Protein AF-0000000072574739 (afdb_homodimer)

Foldseek 3Di:
DDKDKDWDWLDLVCLQVQLVVQLVVCVVLAFDPVLSVVSSLLSSLLSPLQSLLCVVVVNGGTWMWMWDRDFQKTKIKTWHFHADPDPPPPDPDDPVVVVSVVSNVVSVVSNVVSAVDWDWDHHRRTIMIMGMGTGDGPPPPDD/DDKDKDWDWLDLVCLQVQLVVQLVVCVVLAFDPVLSVVSSLLSSLLSPLQSLLCVVVVNGGTWMWMWDRDFQKIKIKTWHFHADPDPPPPDPDDPVVVVSVVSNVVSVVSNVVSAVDWDWDHHRRTIMIMGMGTGDGPPPPDD

pLDDT: mean 87.12, std 17.46, range [36.12, 98.75]

Sequence (286 aa):
MATVELRFSALPEHVRTARLVAAAVARRAGVDEAVLDEVRLAVGEACTRAVGLHQHVGITAPVKVSLIEEEKQFSIEVGDEAPHAVPGVKTSGDAVDELEAEEDEMGLAVISGLVDDVEVSAGEDGGLIRMTWPTASAVLPPIMATVELRFSALPEHVRTARLVAAAVARRAGVDEAVLDEVRLAVGEACTRAVGLHQHVGITAPVKVSLIEEEKQFSIEVGDEAPHAVPGVKTSGDAVDELEAEEDEMGLAVISGLVDDVEVSAGEDGGLIRMTWPTASAVLPPI

InterPro domains:
  IPR003594 Histidine kinase/HSP90-like ATPase domain [PF13581] (8-133)
  IPR036890 Histidine kinase/HSP90-like ATPase superfamily [G3DSA:3.30.565.10] (1-139)
  IPR050267 Bacterial Anti-sigma-factor Serine-Protein Kinases [PTHR35526] (3-137)

Secondary structure (DSSP, 8-state):
-EEEEEEE-S-THHHHHHHHHHHHHHHHTT--GGGHHHHHHHHHHHHHHHHHHHHHHT--SPEEEEEEEETTEEEEEEEE------TT------HHHHHHHHHHHHHHHHHHHH-SEEEEEEETTEEEEEEEEE---------/-EEEEEEE-S-THHHHHHHHHHHHHHHHTT--GGGHHHHHHHHHHHHHHHHHHHHHHT--SPEEEEEEEETTEEEEEEEE------TT------HHHHHHHHHHHHHHHHHHHH-SEEEEEEETTEEEEEEEEE---------

Structure (mmCIF, N/CA/C/O backbone):
data_AF-0000000072574739-model_v1
#
loop_
_entity.id
_entity.type
_entity.pdbx_description
1 polymer 'Anti-sigma factor'
#
loop_
_atom_site.group_PDB
_atom_site.id
_atom_site.type_symbol
_atom_site.label_atom_id
_atom_site.label_alt_id
_atom_site.label_comp_id
_atom_site.label_asym_id
_atom_site.label_entity_id
_atom_site.label_seq_id
_atom_site.pdbx_PDB_ins_code
_atom_site.Cartn_x
_atom_site.Cartn_y
_atom_site.Cartn_z
_atom_site.occupancy
_atom_site.B_iso_or_equiv
_atom_site.auth_seq_id
_atom_site.auth_comp_id
_atom_site.auth_asym_id
_atom_site.auth_atom_id
_atom_site.pdbx_PDB_model_num
ATOM 1 N N . MET A 1 1 ? -17 -3.779 3.557 1 81.69 1 MET A N 1
ATOM 2 C CA . MET A 1 1 ? -16.141 -2.613 3.346 1 81.69 1 MET A CA 1
ATOM 3 C C . MET A 1 1 ? -14.781 -3.027 2.803 1 81.69 1 MET A C 1
ATOM 5 O O . MET A 1 1 ? -14.094 -3.855 3.404 1 81.69 1 MET A O 1
ATOM 9 N N . ALA A 1 2 ? -14.484 -2.422 1.639 1 87.62 2 ALA A N 1
ATOM 10 C CA . ALA A 1 2 ? -13.18 -2.736 1.068 1 87.62 2 ALA A CA 1
ATOM 11 C C . ALA A 1 2 ? -12.109 -1.789 1.598 1 87.62 2 ALA A C 1
ATOM 13 O O . ALA A 1 2 ? -12.352 -0.593 1.765 1 87.62 2 ALA A O 1
ATOM 14 N N . THR A 1 3 ? -10.93 -2.422 1.962 1 93.12 3 THR A N 1
ATOM 15 C CA . THR A 1 3 ? -9.859 -1.589 2.5 1 93.12 3 THR A CA 1
ATOM 16 C C . THR A 1 3 ? -8.539 -1.88 1.793 1 93.12 3 THR A C 1
ATOM 18 O O . THR A 1 3 ? -8.266 -3.023 1.427 1 93.12 3 THR A O 1
ATOM 21 N N . VAL A 1 4 ? -7.832 -0.851 1.489 1 97.69 4 VAL A N 1
ATOM 22 C CA . VAL A 1 4 ? -6.43 -0.878 1.083 1 97.69 4 VAL A CA 1
ATOM 23 C C . VAL A 1 4 ? -5.578 -0.127 2.105 1 97.69 4 VAL A C 1
ATOM 25 O O . VAL A 1 4 ? -5.895 1.009 2.469 1 97.69 4 VAL A O 1
ATOM 28 N N . GLU A 1 5 ? -4.637 -0.769 2.621 1 98.31 5 GLU A N 1
ATOM 29 C CA . GLU A 1 5 ? -3.736 -0.132 3.578 1 98.31 5 GLU A CA 1
ATOM 30 C C . GLU A 1 5 ? -2.305 -0.103 3.055 1 98.31 5 GLU A C 1
ATOM 32 O O . GLU A 1 5 ? -1.784 -1.123 2.596 1 98.31 5 GLU A O 1
ATOM 37 N N . LEU A 1 6 ? -1.744 1.003 3.113 1 98.5 6 LEU A N 1
ATOM 38 C CA . LEU A 1 6 ? -0.334 1.201 2.795 1 98.5 6 LEU A CA 1
ATOM 39 C C . LEU A 1 6 ? 0.468 1.52 4.051 1 98.5 6 LEU A C 1
ATOM 41 O O . LEU A 1 6 ? 0.082 2.389 4.836 1 98.5 6 LEU A O 1
ATOM 45 N N . ARG A 1 7 ? 1.534 0.81 4.312 1 98.19 7 ARG A N 1
ATOM 46 C CA . ARG A 1 7 ? 2.502 1.099 5.367 1 98.19 7 ARG A CA 1
ATOM 47 C C . ARG A 1 7 ? 3.893 1.325 4.785 1 98.19 7 ARG A C 1
ATOM 49 O O . ARG A 1 7 ? 4.328 0.587 3.9 1 98.19 7 ARG A O 1
ATOM 56 N N . PHE A 1 8 ? 4.57 2.363 5.289 1 98.12 8 PHE A N 1
ATOM 57 C CA . PHE A 1 8 ? 5.891 2.604 4.723 1 98.12 8 PHE A CA 1
ATOM 58 C C . PHE A 1 8 ? 6.809 3.254 5.75 1 98.12 8 PHE A C 1
ATOM 60 O O . PHE A 1 8 ? 6.344 3.924 6.672 1 98.12 8 PHE A O 1
ATOM 67 N N . SER A 1 9 ? 8.094 2.998 5.602 1 96.88 9 SER A N 1
ATOM 68 C CA . SER A 1 9 ? 9.094 3.672 6.426 1 96.88 9 SER A CA 1
ATOM 69 C C . SER A 1 9 ? 8.969 5.188 6.312 1 96.88 9 SER A C 1
ATOM 71 O O . SER A 1 9 ? 8.641 5.711 5.246 1 96.88 9 SER A O 1
ATOM 73 N N . ALA A 1 10 ? 9.289 5.863 7.375 1 96.62 10 ALA A N 1
ATOM 74 C CA . ALA A 1 10 ? 9.148 7.316 7.418 1 96.62 10 ALA A CA 1
ATOM 75 C C . ALA A 1 10 ? 10.258 8 6.621 1 96.62 10 ALA A C 1
ATOM 77 O O . ALA A 1 10 ? 11.094 8.703 7.191 1 96.62 10 ALA A O 1
ATOM 78 N N . LEU A 1 11 ? 10.258 7.883 5.363 1 95.06 11 LEU A N 1
ATOM 79 C CA . LEU A 1 11 ? 11.164 8.516 4.418 1 95.06 11 LEU A CA 1
ATOM 80 C C . LEU A 1 11 ? 10.398 9.375 3.414 1 95.06 11 LEU A C 1
ATOM 82 O O . LEU A 1 11 ? 9.336 8.977 2.936 1 95.06 11 LEU A O 1
ATOM 86 N N . PRO A 1 12 ? 10.914 10.562 3.102 1 95.19 12 PRO A N 1
ATOM 87 C CA . PRO A 1 12 ? 10.203 11.492 2.215 1 95.19 12 PRO A CA 1
ATOM 88 C C . PRO A 1 12 ? 9.914 10.883 0.843 1 95.19 12 PRO A C 1
ATOM 90 O O . PRO A 1 12 ? 8.914 11.234 0.21 1 95.19 12 PRO A O 1
ATOM 93 N N . GLU A 1 13 ? 10.719 9.961 0.42 1 92.12 13 GLU A N 1
ATOM 94 C CA . GLU A 1 13 ? 10.578 9.398 -0.922 1 92.12 13 GLU A CA 1
ATOM 95 C C . GLU A 1 13 ? 9.297 8.57 -1.045 1 92.12 13 GLU A C 1
ATOM 97 O O . GLU A 1 13 ? 8.797 8.359 -2.148 1 92.12 13 GLU A O 1
ATOM 102 N N . HIS A 1 14 ? 8.812 8.156 0.049 1 95.62 14 HIS A N 1
ATOM 103 C CA . HIS A 1 14 ? 7.656 7.27 -0.005 1 95.62 14 HIS A CA 1
ATOM 104 C C . HIS A 1 14 ? 6.355 8.062 -0.071 1 95.62 14 HIS A C 1
ATOM 106 O O . HIS A 1 14 ? 5.301 7.504 -0.389 1 95.62 14 HIS A O 1
ATOM 112 N N . VAL A 1 15 ? 6.434 9.344 0.166 1 97.38 15 VAL A N 1
ATOM 113 C CA . VAL A 1 15 ? 5.25 10.195 0.093 1 97.38 15 VAL A CA 1
ATOM 114 C C . VAL A 1 15 ? 4.691 10.18 -1.328 1 97.38 15 VAL A C 1
ATOM 116 O O . VAL A 1 15 ? 3.475 10.188 -1.523 1 97.38 15 VAL A O 1
ATOM 119 N N . ARG A 1 16 ? 5.566 10.078 -2.307 1 95.5 16 ARG A N 1
ATOM 120 C CA . ARG A 1 16 ? 5.137 10.023 -3.699 1 95.5 16 ARG A CA 1
ATOM 121 C C . ARG A 1 16 ? 4.32 8.766 -3.971 1 95.5 16 ARG A C 1
ATOM 123 O O . ARG A 1 16 ? 3.305 8.82 -4.668 1 95.5 16 ARG A O 1
ATOM 130 N N . THR A 1 17 ? 4.742 7.715 -3.41 1 94.69 17 THR A N 1
ATOM 131 C CA . THR A 1 17 ? 4.039 6.445 -3.559 1 94.69 17 THR A CA 1
ATOM 132 C C . THR A 1 17 ? 2.648 6.523 -2.939 1 94.69 17 THR A C 1
ATOM 134 O O . THR A 1 17 ? 1.67 6.066 -3.537 1 94.69 17 THR A O 1
ATOM 137 N N . ALA A 1 18 ? 2.594 7.086 -1.778 1 97.88 18 ALA A N 1
ATOM 138 C CA . ALA A 1 18 ? 1.309 7.242 -1.104 1 97.88 18 ALA A CA 1
ATOM 139 C C . ALA A 1 18 ? 0.341 8.062 -1.948 1 97.88 18 ALA A C 1
ATOM 141 O O . ALA A 1 18 ? -0.836 7.719 -2.07 1 97.88 18 ALA A O 1
ATOM 142 N N . ARG A 1 19 ? 0.809 9.133 -2.506 1 97.94 19 ARG A N 1
ATOM 143 C CA . ARG A 1 19 ? -0.016 9.977 -3.365 1 97.94 19 ARG A CA 1
ATOM 144 C C . ARG A 1 19 ? -0.546 9.188 -4.559 1 97.94 19 ARG A C 1
ATOM 146 O O . ARG A 1 19 ? -1.732 9.266 -4.883 1 97.94 19 ARG A O 1
ATOM 153 N N . LEU A 1 20 ? 0.315 8.414 -5.16 1 96.56 20 LEU A N 1
ATOM 154 C CA . LEU A 1 20 ? -0.043 7.613 -6.328 1 96.56 20 LEU A CA 1
ATOM 155 C C . LEU A 1 20 ? -1.112 6.582 -5.977 1 96.56 20 LEU A C 1
ATOM 157 O O . LEU A 1 20 ? -2.113 6.457 -6.684 1 96.56 20 LEU A O 1
ATOM 161 N N . VAL A 1 21 ? -0.923 5.922 -4.902 1 96.56 21 VAL A N 1
ATOM 162 C CA . VAL A 1 21 ? -1.85 4.879 -4.477 1 96.56 21 VAL A CA 1
ATOM 163 C C . VAL A 1 21 ? -3.203 5.496 -4.129 1 96.56 21 VAL A C 1
ATOM 165 O O . VAL A 1 21 ? -4.246 4.992 -4.547 1 96.56 21 VAL A O 1
ATOM 168 N N . ALA A 1 22 ? -3.145 6.574 -3.42 1 98.19 22 ALA A N 1
ATOM 169 C CA . ALA A 1 22 ? -4.379 7.238 -3 1 98.19 22 ALA A CA 1
ATOM 170 C C . ALA A 1 22 ? -5.203 7.672 -4.207 1 98.19 22 ALA A C 1
ATOM 172 O O . ALA A 1 22 ? -6.414 7.441 -4.254 1 98.19 22 ALA A O 1
ATOM 173 N N . ALA A 1 23 ? -4.574 8.266 -5.156 1 97.38 23 ALA A N 1
ATOM 174 C CA . ALA A 1 23 ? -5.285 8.719 -6.348 1 97.38 23 ALA A CA 1
ATOM 175 C C . ALA A 1 23 ? -5.875 7.543 -7.113 1 97.38 23 ALA A C 1
ATOM 177 O O . ALA A 1 23 ? -7.016 7.605 -7.582 1 97.38 23 ALA A O 1
ATOM 178 N N . ALA A 1 24 ? -5.156 6.48 -7.281 1 95.56 24 ALA A N 1
ATOM 179 C CA . ALA A 1 24 ? -5.613 5.309 -8.023 1 95.56 24 ALA A CA 1
ATOM 180 C C . ALA A 1 24 ? -6.824 4.672 -7.352 1 95.56 24 ALA A C 1
ATOM 182 O O . ALA A 1 24 ? -7.801 4.32 -8.023 1 95.56 24 ALA A O 1
ATOM 183 N N . VAL A 1 25 ? -6.766 4.516 -6.055 1 96.62 25 VAL A N 1
ATOM 184 C CA . VAL A 1 25 ? -7.848 3.871 -5.32 1 96.62 25 VAL A CA 1
ATOM 185 C C . VAL A 1 25 ? -9.062 4.789 -5.281 1 96.62 25 VAL A C 1
ATOM 187 O O . VAL A 1 25 ? -10.203 4.328 -5.406 1 96.62 25 VAL A O 1
ATOM 190 N N . ALA A 1 26 ? -8.797 6.082 -5.117 1 97.5 26 ALA A N 1
ATOM 191 C CA . ALA A 1 26 ? -9.891 7.051 -5.129 1 97.5 26 ALA A CA 1
ATOM 192 C C . ALA A 1 26 ? -10.648 7.008 -6.453 1 97.5 26 ALA A C 1
ATOM 194 O O . ALA A 1 26 ? -11.875 7 -6.469 1 97.5 26 ALA A O 1
ATOM 195 N N . ARG A 1 27 ? -9.883 7.008 -7.566 1 96.12 27 ARG A N 1
ATOM 196 C CA . ARG A 1 27 ? -10.5 6.914 -8.883 1 96.12 27 ARG A CA 1
ATOM 197 C C . ARG A 1 27 ? -11.367 5.668 -9 1 96.12 27 ARG A C 1
ATOM 199 O O . ARG A 1 27 ? -12.508 5.738 -9.461 1 96.12 27 ARG A O 1
ATOM 206 N N . ARG A 1 28 ? -10.883 4.633 -8.594 1 93.56 28 ARG A N 1
ATOM 207 C CA . ARG A 1 28 ? -11.617 3.369 -8.664 1 93.56 28 ARG A CA 1
ATOM 208 C C . ARG A 1 28 ? -12.867 3.41 -7.801 1 93.56 28 ARG A C 1
ATOM 210 O O . ARG A 1 28 ? -13.898 2.828 -8.156 1 93.56 28 ARG A O 1
ATOM 217 N N . ALA A 1 29 ? -12.789 4.078 -6.684 1 94.5 29 ALA A N 1
ATOM 218 C CA . ALA A 1 29 ? -13.883 4.168 -5.719 1 94.5 29 ALA A CA 1
ATOM 219 C C . ALA A 1 29 ? -14.977 5.105 -6.223 1 94.5 29 ALA A C 1
ATOM 221 O O . ALA A 1 29 ? -16.031 5.227 -5.594 1 94.5 29 ALA A O 1
ATOM 222 N N . GLY A 1 30 ? -14.688 5.879 -7.316 1 95.88 30 GLY A N 1
ATOM 223 C CA . GLY A 1 30 ? -15.711 6.723 -7.906 1 95.88 30 GLY A CA 1
ATOM 224 C C . GLY A 1 30 ? -15.602 8.18 -7.484 1 95.88 30 GLY A C 1
ATOM 225 O O . GLY A 1 30 ? -16.562 8.945 -7.617 1 95.88 30 GLY A O 1
ATOM 226 N N . VAL A 1 31 ? -14.477 8.555 -6.906 1 97.06 31 VAL A N 1
ATOM 227 C CA . VAL A 1 31 ? -14.234 9.969 -6.625 1 97.06 31 VAL A CA 1
ATOM 228 C C . VAL A 1 31 ? -14.148 10.75 -7.934 1 97.06 31 VAL A C 1
ATOM 230 O O . VAL A 1 31 ? -13.523 10.289 -8.898 1 97.06 31 VAL A O 1
ATOM 233 N N . ASP A 1 32 ? -14.75 11.922 -7.918 1 96.94 32 ASP A N 1
ATOM 234 C CA . ASP A 1 32 ? -14.781 12.75 -9.117 1 96.94 32 ASP A CA 1
ATOM 235 C C . ASP A 1 32 ? -13.367 13.07 -9.602 1 96.94 32 ASP A C 1
ATOM 237 O O . ASP A 1 32 ? -12.523 13.5 -8.812 1 96.94 32 ASP A O 1
ATOM 241 N N . GLU A 1 33 ? -13.156 12.945 -10.883 1 96.81 33 GLU A N 1
ATOM 242 C CA . GLU A 1 33 ? -11.867 13.227 -11.508 1 96.81 33 GLU A CA 1
ATOM 243 C C . GLU A 1 33 ? -11.414 14.656 -11.211 1 96.81 33 GLU A C 1
ATOM 245 O O . GLU A 1 33 ? -10.219 14.922 -11.094 1 96.81 33 GLU A O 1
ATOM 250 N N . ALA A 1 34 ? -12.32 15.5 -11 1 96.81 34 ALA A N 1
ATOM 251 C CA . ALA A 1 34 ? -12.031 16.922 -10.852 1 96.81 34 ALA A CA 1
ATOM 252 C C . ALA A 1 34 ? -11.336 17.203 -9.523 1 96.81 34 ALA A C 1
ATOM 254 O O . ALA A 1 34 ? -10.688 18.234 -9.359 1 96.81 34 ALA A O 1
ATOM 255 N N . VAL A 1 35 ? -11.5 16.25 -8.578 1 96.75 35 VAL A N 1
ATOM 256 C CA . VAL A 1 35 ? -10.93 16.578 -7.273 1 96.75 35 VAL A CA 1
ATOM 257 C C . VAL A 1 35 ? -9.781 15.625 -6.961 1 96.75 35 VAL A C 1
ATOM 259 O O . VAL A 1 35 ? -9.266 15.609 -5.84 1 96.75 35 VAL A O 1
ATOM 262 N N . LEU A 1 36 ? -9.359 14.883 -7.918 1 97.69 36 LEU A N 1
ATOM 263 C CA . LEU A 1 36 ? -8.297 13.914 -7.684 1 97.69 36 LEU A CA 1
ATOM 264 C C . LEU A 1 36 ? -6.977 14.617 -7.375 1 97.69 36 LEU A C 1
ATOM 266 O O . LEU A 1 36 ? -6.168 14.117 -6.59 1 97.69 36 LEU A O 1
ATOM 270 N N . ASP A 1 37 ? -6.766 15.773 -7.973 1 97.31 37 ASP A N 1
ATOM 271 C CA . ASP A 1 37 ? -5.566 16.531 -7.637 1 97.31 37 ASP A CA 1
ATOM 272 C C . ASP A 1 37 ? -5.598 16.984 -6.18 1 97.31 37 ASP A C 1
ATOM 274 O O . ASP A 1 37 ? -4.559 17.031 -5.516 1 97.31 37 ASP A O 1
ATOM 278 N N . GLU A 1 38 ? -6.73 17.297 -5.758 1 96.75 38 GLU A N 1
ATOM 279 C CA . GLU A 1 38 ? -6.918 17.672 -4.355 1 96.75 38 GLU A CA 1
ATOM 280 C C . GLU A 1 38 ? -6.637 16.484 -3.436 1 96.75 38 GLU A C 1
ATOM 282 O O . GLU A 1 38 ? -6.039 16.641 -2.371 1 96.75 38 GLU A O 1
ATOM 287 N N . VAL A 1 39 ? -7.039 15.32 -3.842 1 98 39 VAL A N 1
ATOM 288 C CA . VAL A 1 39 ? -6.758 14.102 -3.09 1 98 39 VAL A CA 1
ATOM 289 C C . VAL A 1 39 ? -5.246 13.898 -2.977 1 98 39 VAL A C 1
ATOM 291 O O . VAL A 1 39 ? -4.727 13.672 -1.884 1 98 39 VAL A O 1
ATOM 294 N N . ARG A 1 40 ? -4.609 14.055 -4.043 1 98.31 40 ARG A N 1
ATOM 295 C CA . ARG A 1 40 ? -3.162 13.891 -4.062 1 98.31 40 ARG A CA 1
ATOM 296 C C . ARG A 1 40 ? -2.479 14.891 -3.139 1 98.31 40 ARG A C 1
ATOM 298 O O . ARG A 1 40 ? -1.578 14.523 -2.379 1 98.31 40 ARG A O 1
ATOM 305 N N . LEU A 1 41 ? -2.898 16.109 -3.258 1 98.19 41 LEU A N 1
ATOM 306 C CA . LEU A 1 41 ? -2.301 17.172 -2.443 1 98.19 41 LEU A CA 1
ATOM 307 C C . LEU A 1 41 ? -2.545 16.906 -0.959 1 98.19 41 LEU A C 1
ATOM 309 O O . LEU A 1 41 ? -1.624 17.016 -0.147 1 98.19 41 LEU A O 1
ATOM 313 N N . ALA A 1 42 ? -3.764 16.578 -0.633 1 98.31 42 ALA A N 1
ATOM 314 C CA . ALA A 1 42 ? -4.137 16.344 0.761 1 98.31 42 ALA A CA 1
ATOM 315 C C . ALA A 1 42 ? -3.355 15.172 1.353 1 98.31 42 ALA A C 1
ATOM 317 O O . ALA A 1 42 ? -2.809 15.281 2.453 1 98.31 42 ALA A O 1
ATOM 318 N N . VAL A 1 43 ? -3.291 14.125 0.634 1 98.38 43 VAL A N 1
ATOM 319 C CA . VAL A 1 43 ? -2.561 12.945 1.101 1 98.38 43 VAL A CA 1
ATOM 320 C C . VAL A 1 43 ? -1.072 13.273 1.209 1 98.38 43 VAL A C 1
ATOM 322 O O . VAL A 1 43 ? -0.403 12.844 2.15 1 98.38 43 VAL A O 1
ATOM 325 N N . GLY A 1 44 ? -0.558 13.992 0.229 1 98.38 44 GLY A N 1
ATOM 326 C CA . GLY A 1 44 ? 0.83 14.422 0.296 1 98.38 44 GLY A CA 1
ATOM 327 C C . GLY A 1 44 ? 1.153 15.203 1.556 1 98.38 44 GLY A C 1
ATOM 328 O O . GLY A 1 44 ? 2.17 14.953 2.205 1 98.38 44 GLY A O 1
ATOM 329 N N . GLU A 1 45 ? 0.299 16.188 1.856 1 97.88 45 GLU A N 1
ATOM 330 C CA . GLU A 1 45 ? 0.491 17 3.053 1 97.88 45 GLU A CA 1
ATOM 331 C C . GLU A 1 45 ? 0.419 16.141 4.316 1 97.88 45 GLU A C 1
ATOM 333 O O . GLU A 1 45 ? 1.263 16.281 5.207 1 97.88 45 GLU A O 1
ATOM 338 N N . ALA A 1 46 ? -0.589 15.312 4.387 1 97.75 46 ALA A N 1
ATOM 339 C CA . ALA A 1 46 ? -0.781 14.469 5.562 1 97.75 46 ALA A CA 1
ATOM 340 C C . ALA A 1 46 ? 0.408 13.531 5.773 1 97.75 46 ALA A C 1
ATOM 342 O O . ALA A 1 46 ? 0.906 13.391 6.891 1 97.75 46 ALA A O 1
ATOM 343 N N . CYS A 1 47 ? 0.845 12.906 4.73 1 98.06 47 CYS A N 1
ATOM 344 C CA . CYS A 1 47 ? 1.97 11.984 4.824 1 98.06 47 CYS A CA 1
ATOM 345 C C . CYS A 1 47 ? 3.262 12.727 5.141 1 98.06 47 CYS A C 1
ATOM 347 O O . CYS A 1 47 ? 4.105 12.219 5.883 1 98.06 47 CYS A O 1
ATOM 349 N N . THR A 1 48 ? 3.488 13.875 4.535 1 97.62 48 THR A N 1
ATOM 350 C CA . THR A 1 48 ? 4.66 14.688 4.848 1 97.62 48 THR A CA 1
ATOM 351 C C . THR A 1 48 ? 4.699 15.031 6.336 1 97.62 48 THR A C 1
ATOM 353 O O . THR A 1 48 ? 5.75 14.93 6.973 1 97.62 48 THR A O 1
ATOM 356 N N . ARG A 1 49 ? 3.578 15.383 6.844 1 95.12 49 ARG A N 1
ATOM 357 C CA . ARG A 1 49 ? 3.479 15.68 8.266 1 95.12 49 ARG A CA 1
ATOM 358 C C . ARG A 1 49 ? 3.846 14.461 9.109 1 95.12 49 ARG A C 1
ATOM 360 O O . ARG A 1 49 ? 4.641 14.562 10.047 1 95.12 49 ARG A O 1
ATOM 367 N N . ALA A 1 50 ? 3.281 13.344 8.828 1 96.62 50 ALA A N 1
ATOM 368 C CA . ALA A 1 50 ? 3.541 12.109 9.562 1 96.62 50 ALA A CA 1
ATOM 369 C C . ALA A 1 50 ? 5.016 11.727 9.5 1 96.62 50 ALA A C 1
ATOM 371 O O . ALA A 1 50 ? 5.621 11.375 10.508 1 96.62 50 ALA A O 1
ATOM 372 N N . VAL A 1 51 ? 5.598 11.797 8.328 1 97 51 VAL A N 1
ATOM 373 C CA . VAL A 1 51 ? 7.004 11.477 8.125 1 97 51 VAL A CA 1
ATOM 374 C C . VAL A 1 51 ? 7.875 12.406 8.961 1 97 51 VAL A C 1
ATOM 376 O O . VAL A 1 51 ? 8.789 11.961 9.664 1 97 51 VAL A O 1
ATOM 379 N N . GLY A 1 52 ? 7.629 13.711 8.859 1 95.25 52 GLY A N 1
ATOM 380 C CA . GLY A 1 52 ? 8.383 14.68 9.641 1 95.25 52 GLY A CA 1
ATOM 381 C C . GLY A 1 52 ? 8.352 14.406 11.133 1 95.25 52 GLY A C 1
ATOM 382 O O . GLY A 1 52 ? 9.383 14.484 11.805 1 95.25 52 GLY A O 1
ATOM 383 N N . LEU A 1 53 ? 7.191 14.102 11.625 1 93.69 53 LEU A N 1
ATOM 384 C CA . LEU A 1 53 ? 7.027 13.805 13.047 1 93.69 53 LEU A CA 1
ATOM 385 C C . LEU A 1 53 ? 7.832 12.57 13.438 1 93.69 53 LEU A C 1
ATOM 387 O O . LEU A 1 53 ? 8.523 12.578 14.461 1 93.69 53 LEU A O 1
ATOM 391 N N . HIS A 1 54 ? 7.715 11.523 12.664 1 95.69 54 HIS A N 1
ATOM 392 C CA . HIS A 1 54 ? 8.461 10.305 12.938 1 95.69 54 HIS A CA 1
ATOM 393 C C . HIS A 1 54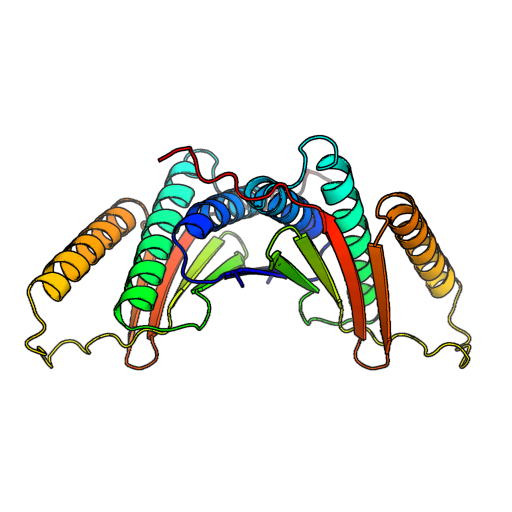 ? 9.961 10.57 12.953 1 95.69 54 HIS A C 1
ATOM 395 O O . HIS A 1 54 ? 10.672 10.117 13.859 1 95.69 54 HIS A O 1
ATOM 401 N N . GLN A 1 55 ? 10.422 11.273 11.969 1 95 55 GLN A N 1
ATOM 402 C CA . GLN A 1 55 ? 11.844 11.555 11.867 1 95 55 GLN A CA 1
ATOM 403 C C . GLN A 1 55 ? 12.32 12.414 13.039 1 95 55 GLN A C 1
ATOM 405 O O . GLN A 1 55 ? 13.391 12.18 13.594 1 95 55 GLN A O 1
ATOM 410 N N . HIS A 1 56 ? 11.555 13.375 13.367 1 91.25 56 HIS A N 1
ATOM 411 C CA . HIS A 1 56 ? 11.906 14.305 14.43 1 91.25 56 HIS A CA 1
ATOM 412 C C . HIS A 1 56 ? 12.078 13.578 15.766 1 91.25 56 HIS A C 1
ATOM 414 O O . HIS A 1 56 ? 13.016 13.859 16.516 1 91.25 56 HIS A O 1
ATOM 420 N N . VAL A 1 57 ? 11.242 12.656 16.078 1 91.94 57 VAL A N 1
ATOM 421 C CA . VAL A 1 57 ? 11.242 12.031 17.391 1 91.94 57 VAL A CA 1
ATOM 422 C C . VAL A 1 57 ? 11.945 10.68 17.312 1 91.94 57 VAL A C 1
ATOM 424 O O . VAL A 1 57 ? 12.094 9.992 18.328 1 91.94 57 VAL A O 1
ATOM 427 N N . GLY A 1 58 ? 12.289 10.195 16.141 1 93.56 58 GLY A N 1
ATOM 428 C CA . GLY A 1 58 ? 13.062 8.977 15.977 1 93.56 58 GLY A CA 1
ATOM 429 C C . GLY A 1 58 ? 12.227 7.719 16.016 1 93.56 58 GLY A C 1
ATOM 430 O O . GLY A 1 58 ? 12.648 6.703 16.578 1 93.56 58 GLY A O 1
ATOM 431 N N . ILE A 1 59 ? 11.094 7.77 15.523 1 93.44 59 ILE A N 1
ATOM 432 C CA . ILE A 1 59 ? 10.203 6.617 15.484 1 93.44 59 ILE A CA 1
ATOM 433 C C . ILE A 1 59 ? 10.469 5.797 14.227 1 93.44 59 ILE A C 1
ATOM 435 O O . ILE A 1 59 ? 10.492 6.34 13.117 1 93.44 59 ILE A O 1
ATOM 439 N N . THR A 1 60 ? 10.578 4.488 14.422 1 94.06 60 THR A N 1
ATOM 440 C CA . THR A 1 60 ? 10.898 3.621 13.289 1 94.06 60 THR A CA 1
ATOM 441 C C . THR A 1 60 ? 9.648 2.922 12.773 1 94.06 60 THR A C 1
ATOM 443 O O . THR A 1 60 ? 9.648 2.35 11.68 1 94.06 60 THR A O 1
ATOM 446 N N . ALA A 1 61 ? 8.625 2.922 13.586 1 95.38 61 ALA A N 1
ATOM 447 C CA . ALA A 1 61 ? 7.367 2.344 13.125 1 95.38 61 ALA A CA 1
ATOM 448 C C . ALA A 1 61 ? 6.906 2.996 11.82 1 95.38 61 ALA A C 1
ATOM 450 O O . ALA A 1 61 ? 7.199 4.168 11.57 1 95.38 61 ALA A O 1
ATOM 451 N N . PRO A 1 62 ? 6.238 2.277 11.031 1 97.5 62 PRO A N 1
ATOM 452 C CA . PRO A 1 62 ? 5.832 2.832 9.734 1 97.5 62 PRO A CA 1
ATOM 453 C C . PRO A 1 62 ? 4.703 3.855 9.859 1 97.5 62 PRO A C 1
ATOM 455 O O . PRO A 1 62 ? 3.934 3.816 10.82 1 97.5 62 PRO A O 1
ATOM 458 N N . VAL A 1 63 ? 4.684 4.746 8.883 1 98 63 VAL A N 1
ATOM 459 C CA . VAL A 1 63 ? 3.488 5.551 8.641 1 98 63 VAL A CA 1
ATOM 460 C C . VAL A 1 63 ? 2.393 4.684 8.031 1 98 63 VAL A C 1
ATOM 462 O O . VAL A 1 63 ? 2.66 3.865 7.148 1 98 63 VAL A O 1
ATOM 465 N N . LYS A 1 64 ? 1.169 4.855 8.469 1 98.5 64 LYS A N 1
ATOM 466 C CA . LYS A 1 64 ? 0.047 4.047 8.008 1 98.5 64 LYS A CA 1
ATOM 467 C C . LYS A 1 64 ? -0.958 4.891 7.23 1 98.5 64 LYS A C 1
ATOM 469 O O . LYS A 1 64 ? -1.354 5.965 7.684 1 98.5 64 LYS A O 1
ATOM 474 N N . VAL A 1 65 ? -1.329 4.43 6.051 1 98.75 65 VAL A N 1
ATOM 475 C CA . VAL A 1 65 ? -2.363 5.055 5.23 1 98.75 65 VAL A CA 1
ATOM 476 C C . VAL A 1 65 ? -3.473 4.043 4.941 1 98.75 65 VAL A C 1
ATOM 478 O O . VAL A 1 65 ? -3.244 3.039 4.266 1 98.75 65 VAL A O 1
ATOM 481 N N . SER A 1 66 ? -4.648 4.277 5.43 1 98.62 66 SER A N 1
ATOM 482 C CA . SER A 1 66 ? -5.809 3.43 5.164 1 98.62 66 SER A CA 1
ATOM 483 C C . SER A 1 66 ? -6.75 4.082 4.16 1 98.62 66 SER A C 1
ATOM 485 O O . SER A 1 66 ? -7.141 5.242 4.328 1 98.62 66 SER A O 1
ATOM 487 N N . LEU A 1 67 ? -7.031 3.383 3.129 1 98.38 67 LEU A N 1
ATOM 488 C CA . LEU A 1 67 ? -7.988 3.801 2.109 1 98.38 67 LEU A CA 1
ATOM 489 C C . LEU A 1 67 ? -9.266 2.965 2.186 1 98.38 67 LEU A C 1
ATOM 491 O O . LEU A 1 67 ? -9.234 1.754 1.958 1 98.38 67 LEU A O 1
ATOM 495 N N . ILE A 1 68 ? -10.336 3.596 2.518 1 97.38 68 ILE A N 1
ATOM 496 C CA . ILE A 1 68 ? -11.562 2.906 2.887 1 97.38 68 ILE A CA 1
ATOM 497 C C . ILE A 1 68 ? -12.68 3.279 1.911 1 97.38 68 ILE A C 1
ATOM 499 O O . ILE A 1 68 ? -13.016 4.457 1.766 1 97.38 68 ILE A O 1
ATOM 503 N N . GLU A 1 69 ? -13.172 2.281 1.277 1 95.12 69 GLU A N 1
ATOM 504 C CA . GLU A 1 69 ? -14.297 2.457 0.361 1 95.12 69 GLU A CA 1
ATOM 505 C C . GLU A 1 69 ? -15.609 2.051 1.017 1 95.12 69 GLU A C 1
ATOM 507 O O . GLU A 1 69 ? -15.742 0.929 1.513 1 95.12 69 GLU A O 1
ATOM 512 N N . GLU A 1 70 ? -16.5 2.971 1.122 1 93.38 70 GLU A N 1
ATOM 513 C CA . GLU A 1 70 ? -17.859 2.738 1.599 1 93.38 70 GLU A CA 1
ATOM 514 C C . GLU A 1 70 ? -18.891 3.197 0.571 1 93.38 70 GLU A C 1
ATOM 516 O O . GLU A 1 70 ? -18.531 3.676 -0.506 1 93.38 70 GLU A O 1
ATOM 521 N N . GLU A 1 71 ? -20.156 2.863 0.885 1 90.69 71 GLU A N 1
ATOM 522 C CA . GLU A 1 71 ? -21.219 3.328 0.002 1 90.69 71 GLU A CA 1
ATOM 523 C C . GLU A 1 71 ? -21.25 4.852 -0.07 1 90.69 71 GLU A C 1
ATOM 525 O O . GLU A 1 71 ? -21.375 5.523 0.956 1 90.69 71 GLU A O 1
ATOM 530 N N . LYS A 1 72 ? -21.031 5.41 -1.174 1 94.31 72 LYS A N 1
ATOM 531 C CA . LYS A 1 72 ? -21.141 6.816 -1.55 1 94.31 72 LYS A CA 1
ATOM 532 C C . LYS A 1 72 ? -20.062 7.66 -0.894 1 94.31 72 LYS A C 1
ATOM 534 O O . LYS A 1 72 ? -20.188 8.883 -0.784 1 94.31 72 LYS A O 1
ATOM 539 N N . GLN A 1 73 ? -19.125 6.984 -0.288 1 96.12 73 GLN A N 1
ATOM 540 C CA . GLN A 1 73 ? -18.062 7.75 0.361 1 96.12 73 GLN A CA 1
ATOM 541 C C . GLN A 1 73 ? -16.734 7.027 0.265 1 96.12 73 GLN A C 1
ATOM 543 O O . GLN A 1 73 ? -16.688 5.797 0.253 1 96.12 73 GLN A O 1
ATOM 548 N N . PHE A 1 74 ? -15.773 7.812 0.174 1 97.31 74 PHE A N 1
ATOM 549 C CA . PHE A 1 74 ? -14.391 7.363 0.209 1 97.31 74 PHE A CA 1
ATOM 550 C C . PHE A 1 74 ? -13.602 8.125 1.269 1 97.31 74 PHE A C 1
ATOM 552 O O . PHE A 1 74 ? -13.688 9.352 1.351 1 97.31 74 PHE A O 1
ATOM 559 N N . SER A 1 75 ? -12.859 7.387 2.139 1 98.25 75 SER A N 1
ATOM 560 C CA . SER A 1 75 ? -12.102 8.039 3.201 1 98.25 75 SER A CA 1
ATOM 561 C C . SER A 1 75 ? -10.641 7.594 3.189 1 98.25 75 SER A C 1
ATOM 563 O O . SER A 1 75 ? -10.336 6.465 2.799 1 98.25 75 SER A O 1
ATOM 565 N N . ILE A 1 76 ? -9.773 8.453 3.582 1 98.69 76 ILE A N 1
ATOM 566 C CA . ILE A 1 76 ? -8.352 8.18 3.758 1 98.69 76 ILE A CA 1
ATOM 567 C C . ILE A 1 76 ? -7.926 8.555 5.176 1 98.69 76 ILE A C 1
ATOM 569 O O . ILE A 1 76 ? -8.227 9.648 5.652 1 98.69 76 ILE A O 1
ATOM 573 N N . GLU A 1 77 ? -7.309 7.648 5.797 1 98.69 77 GLU A N 1
ATOM 574 C CA . GLU A 1 77 ? -6.738 7.887 7.121 1 98.69 77 GLU A CA 1
ATOM 575 C C . GLU A 1 77 ? -5.215 7.789 7.086 1 98.69 77 GLU A C 1
ATOM 577 O O . GLU A 1 77 ? -4.66 6.805 6.598 1 98.69 77 GLU A O 1
ATOM 582 N N . VAL A 1 78 ? -4.578 8.805 7.527 1 98.5 78 VAL A N 1
ATOM 583 C CA . VAL A 1 78 ? -3.127 8.82 7.672 1 98.5 78 VAL A CA 1
ATOM 584 C C . VAL A 1 78 ? -2.754 8.867 9.148 1 98.5 78 VAL A C 1
ATOM 586 O O . VAL A 1 78 ? -3.096 9.82 9.859 1 98.5 78 VAL A O 1
ATOM 589 N N . GLY A 1 79 ? -2.062 7.84 9.57 1 98 79 GLY A N 1
ATOM 590 C CA . GLY A 1 79 ? -1.702 7.738 10.977 1 98 79 GLY A CA 1
ATOM 591 C C . GLY A 1 79 ? -0.204 7.773 11.211 1 98 79 GLY A C 1
ATOM 592 O O . GLY A 1 79 ? 0.567 7.219 10.422 1 98 79 GLY A O 1
ATOM 593 N N . ASP A 1 80 ? 0.18 8.438 12.297 1 96.69 80 ASP A N 1
ATOM 594 C CA . ASP A 1 80 ? 1.543 8.406 12.82 1 96.69 80 ASP A CA 1
ATOM 595 C C . ASP A 1 80 ? 1.568 7.895 14.258 1 96.69 80 ASP A C 1
ATOM 597 O O . ASP A 1 80 ? 0.519 7.746 14.891 1 96.69 80 ASP A O 1
ATOM 601 N N . GLU A 1 81 ? 2.742 7.652 14.75 1 95.69 81 GLU A N 1
ATOM 602 C CA . GLU A 1 81 ? 2.869 7.141 16.109 1 95.69 81 GLU A CA 1
ATOM 603 C C . GLU A 1 81 ? 3.65 8.109 16.984 1 95.69 81 GLU A C 1
ATOM 605 O O . GLU A 1 81 ? 4.156 7.73 18.047 1 95.69 81 GLU A O 1
ATOM 610 N N . ALA A 1 82 ? 3.869 9.305 16.516 1 92.88 82 ALA A N 1
ATOM 611 C CA . ALA A 1 82 ? 4.582 10.312 17.297 1 92.88 82 ALA A CA 1
ATOM 612 C C . ALA A 1 82 ? 3.686 10.898 18.391 1 92.88 82 ALA A C 1
ATOM 614 O O . ALA A 1 82 ? 2.533 11.25 18.125 1 92.88 82 ALA A O 1
ATOM 615 N N . PRO A 1 83 ? 4.266 11 19.562 1 89 83 PRO A N 1
ATOM 616 C CA . PRO A 1 83 ? 3.482 11.656 20.609 1 89 83 PRO A CA 1
ATOM 617 C C . PRO A 1 83 ? 3.188 13.117 20.312 1 89 83 PRO A C 1
ATOM 619 O O . PRO A 1 83 ? 4.035 13.812 19.734 1 89 83 PRO A O 1
ATOM 622 N N . HIS A 1 84 ? 1.973 13.43 20.438 1 81.19 84 HIS A N 1
ATOM 623 C CA . HIS A 1 84 ? 1.553 14.812 20.234 1 81.19 84 HIS A CA 1
ATOM 624 C C . HIS A 1 84 ? 1.223 15.492 21.562 1 81.19 84 HIS A C 1
ATOM 626 O O . HIS A 1 84 ? 0.74 14.836 22.484 1 81.19 84 HIS A O 1
ATOM 632 N N . ALA A 1 85 ? 1.981 16.672 21.703 1 65.31 85 ALA A N 1
ATOM 633 C CA . ALA A 1 85 ? 1.707 17.391 22.953 1 65.31 85 ALA A CA 1
ATOM 634 C C . ALA A 1 85 ? 0.212 17.641 23.125 1 65.31 85 ALA A C 1
ATOM 636 O O . ALA A 1 85 ? -0.495 17.906 22.141 1 65.31 85 ALA A O 1
ATOM 637 N N . VAL A 1 86 ? -0.322 17.078 24.141 1 53.62 86 VAL A N 1
ATOM 638 C CA . VAL A 1 86 ? -1.686 17.422 24.547 1 53.62 86 VAL A CA 1
ATOM 639 C C . VAL A 1 86 ? -1.828 18.922 24.688 1 53.62 86 VAL A C 1
ATOM 641 O O . VAL A 1 86 ? -0.936 19.594 25.219 1 53.62 86 VAL A O 1
ATOM 644 N N . PRO A 1 87 ? -2.689 19.578 23.906 1 48.12 87 PRO A N 1
ATOM 645 C CA . PRO A 1 87 ? -2.943 21 24.156 1 48.12 87 PRO A CA 1
ATOM 646 C C . PRO A 1 87 ? -2.934 21.344 25.656 1 48.12 87 PRO A C 1
ATOM 648 O O . PRO A 1 87 ? -3.549 20.641 26.453 1 48.12 87 PRO A O 1
ATOM 651 N N . GLY A 1 88 ? -1.931 22.109 26.141 1 48.44 88 GLY A N 1
ATOM 652 C CA . GLY A 1 88 ? -1.737 22.703 27.453 1 48.44 88 GLY A CA 1
ATOM 653 C C . GLY A 1 88 ? -0.325 22.547 27.984 1 48.44 88 GLY A C 1
ATOM 654 O O . GLY A 1 88 ? 0.034 23.125 29 1 48.44 88 GLY A O 1
ATOM 655 N N . VAL A 1 89 ? 0.199 21.375 27.75 1 47.56 89 VAL A N 1
ATOM 656 C CA . VAL A 1 89 ? 1.521 21.297 28.375 1 47.56 89 VAL A CA 1
ATOM 657 C C . VAL A 1 89 ? 2.578 21.797 27.375 1 47.56 89 VAL A C 1
ATOM 659 O O . VAL A 1 89 ? 2.777 21.188 26.328 1 47.56 89 VAL A O 1
ATOM 662 N N . LYS A 1 90 ? 2.709 23.094 27.234 1 45.81 90 LYS A N 1
ATOM 663 C CA . LYS A 1 90 ? 3.719 23.797 26.453 1 45.81 90 LYS A CA 1
ATOM 664 C C . LYS A 1 90 ? 5.117 23.266 26.734 1 45.81 90 LYS A C 1
ATOM 666 O O . LYS A 1 90 ? 5.637 23.422 27.844 1 45.81 90 LYS A O 1
ATOM 671 N N . THR A 1 91 ? 5.492 22.156 26.234 1 45.53 91 THR A N 1
ATOM 672 C CA . THR A 1 91 ? 6.91 21.938 26.5 1 45.53 91 THR A CA 1
ATOM 673 C C . THR A 1 91 ? 7.77 22.875 25.656 1 45.53 91 THR A C 1
ATOM 675 O O . THR A 1 91 ? 7.375 23.266 24.562 1 45.53 91 THR A O 1
ATOM 678 N N . SER A 1 92 ? 8.648 23.672 26.266 1 42.84 92 SER A N 1
ATOM 679 C CA . SER A 1 92 ? 9.648 24.656 25.859 1 42.84 92 SER A CA 1
ATOM 680 C C . SER A 1 92 ? 10.438 24.172 24.641 1 42.84 92 SER A C 1
ATOM 682 O O . SER A 1 92 ? 11.617 23.828 24.766 1 42.84 92 SER A O 1
ATOM 684 N N . GLY A 1 93 ? 9.836 23.438 23.75 1 46.47 93 GLY A N 1
ATOM 685 C CA . GLY A 1 93 ? 10.812 22.922 22.797 1 46.47 93 GLY A CA 1
ATOM 686 C C . GLY A 1 93 ? 11.398 23.984 21.906 1 46.47 93 GLY A C 1
ATOM 687 O O . GLY A 1 93 ? 10.844 25.094 21.797 1 46.47 93 GLY A O 1
ATOM 688 N N . ASP A 1 94 ? 12.688 23.891 21.422 1 52.56 94 ASP A N 1
ATOM 689 C CA . ASP A 1 94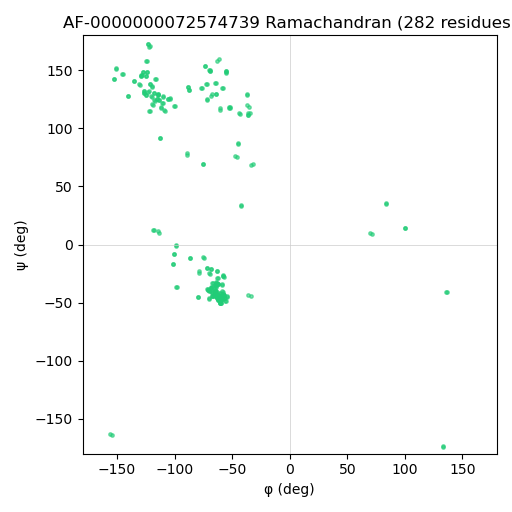 ? 13.617 24.75 20.703 1 52.56 94 ASP A CA 1
ATOM 690 C C . ASP A 1 94 ? 13.062 25.141 19.328 1 52.56 94 ASP A C 1
ATOM 692 O O . ASP A 1 94 ? 12.141 24.484 18.828 1 52.56 94 ASP A O 1
ATOM 696 N N . ALA A 1 95 ? 13.562 26.219 18.719 1 50.34 95 ALA A N 1
ATOM 697 C CA . ALA A 1 95 ? 13.273 26.875 17.438 1 50.34 95 ALA A CA 1
ATOM 698 C C . ALA A 1 95 ? 12.945 25.828 16.375 1 50.34 95 ALA A C 1
ATOM 700 O O . ALA A 1 95 ? 12.031 26.031 15.562 1 50.34 95 ALA A O 1
ATOM 701 N N . VAL A 1 96 ? 13.68 24.812 16.344 1 48.66 96 VAL A N 1
ATOM 702 C CA . VAL A 1 96 ? 13.484 23.766 15.352 1 48.66 96 VAL A CA 1
ATOM 703 C C . VAL A 1 96 ? 12.125 23.109 15.555 1 48.66 96 VAL A C 1
ATOM 705 O O . VAL A 1 96 ? 11.414 22.812 14.586 1 48.66 96 VAL A O 1
ATOM 708 N N . ASP A 1 97 ? 11.75 23.047 16.781 1 56.91 97 ASP A N 1
ATOM 709 C CA . ASP A 1 97 ? 10.445 22.484 17.125 1 56.91 97 ASP A CA 1
ATOM 710 C C . ASP A 1 97 ? 9.32 23.406 16.656 1 56.91 97 ASP A C 1
ATOM 712 O O . ASP A 1 97 ? 8.258 22.938 16.234 1 56.91 97 ASP A O 1
ATOM 716 N N . GLU A 1 98 ? 9.719 24.656 16.562 1 55.16 98 GLU A N 1
ATOM 717 C CA . GLU A 1 98 ? 8.719 25.641 16.172 1 55.16 98 GLU A CA 1
ATOM 718 C C . GLU A 1 98 ? 8.492 25.625 14.656 1 55.16 98 GLU A C 1
ATOM 720 O O . GLU A 1 98 ? 7.359 25.734 14.195 1 55.16 98 GLU A O 1
ATOM 725 N N . LEU A 1 99 ? 9.562 25.578 13.859 1 52.03 99 LEU A N 1
ATOM 726 C CA . LEU A 1 99 ? 9.438 25.531 12.406 1 52.03 99 LEU A CA 1
ATOM 727 C C . LEU A 1 99 ? 8.703 24.281 11.953 1 52.03 99 LEU A C 1
ATOM 729 O O . LEU A 1 99 ? 7.867 24.344 11.047 1 52.03 99 LEU A O 1
ATOM 733 N N . GLU A 1 100 ? 9.062 23.156 12.57 1 58.22 100 GLU A N 1
ATOM 734 C CA . GLU A 1 100 ? 8.359 21.922 12.258 1 58.22 100 GLU A CA 1
ATOM 735 C C . GLU A 1 100 ? 6.883 22.016 12.633 1 58.22 100 GLU A C 1
ATOM 737 O O . GLU A 1 100 ? 6.016 21.547 11.891 1 58.22 100 GLU A O 1
ATOM 742 N N . ALA A 1 101 ? 6.754 22.734 13.672 1 61.75 101 ALA A N 1
ATOM 743 C CA . ALA A 1 101 ? 5.379 22.969 14.102 1 61.75 101 ALA A CA 1
ATOM 744 C C . ALA A 1 101 ? 4.629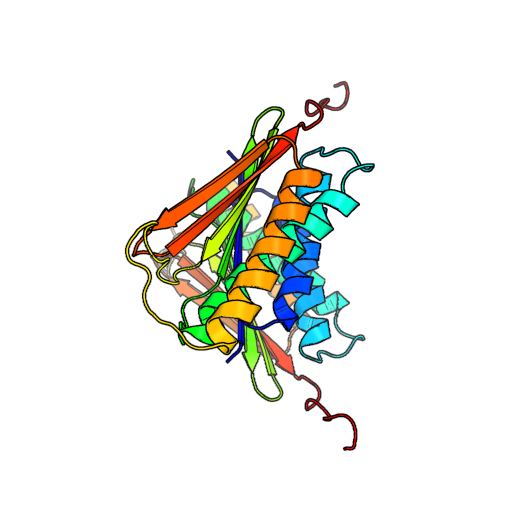 23.844 13.102 1 61.75 101 ALA A C 1
ATOM 746 O O . ALA A 1 101 ? 3.453 23.609 12.82 1 61.75 101 ALA A O 1
ATOM 747 N N . GLU A 1 102 ? 5.391 24.797 12.547 1 62.5 102 GLU A N 1
ATOM 748 C CA . GLU A 1 102 ? 4.77 25.703 11.594 1 62.5 102 GLU A CA 1
ATOM 749 C C . GLU A 1 102 ? 4.43 24.984 10.289 1 62.5 102 GLU A C 1
ATOM 751 O O . GLU A 1 102 ? 3.346 25.172 9.734 1 62.5 102 GLU A O 1
ATOM 756 N N . GLU A 1 103 ? 5.359 24.188 9.734 1 67.19 103 GLU A N 1
ATOM 757 C CA . GLU A 1 103 ? 5.094 23.422 8.523 1 67.19 103 GLU A CA 1
ATOM 758 C C . GLU A 1 103 ? 3.914 22.484 8.719 1 67.19 103 GLU A C 1
ATOM 760 O O . GLU A 1 103 ? 3.088 22.312 7.816 1 67.19 103 GLU A O 1
ATOM 765 N N . ASP A 1 104 ? 3.865 22.031 9.859 1 72.88 104 ASP A N 1
ATOM 766 C CA . ASP A 1 104 ? 2.742 21.188 10.227 1 72.88 104 ASP A CA 1
ATOM 767 C C . ASP A 1 104 ? 1.424 21.953 10.18 1 72.88 104 ASP A C 1
ATOM 769 O O . ASP A 1 104 ? 0.432 21.453 9.633 1 72.88 104 ASP A O 1
ATOM 773 N N . GLU A 1 105 ? 1.604 23.172 10.656 1 78.44 105 GLU A N 1
ATOM 774 C CA . GLU A 1 105 ? 0.405 24 10.688 1 78.44 105 GLU A CA 1
ATOM 775 C C . GLU A 1 105 ? -0.022 24.422 9.289 1 78.44 105 GLU A C 1
ATOM 777 O O . GLU A 1 105 ? -1.215 24.438 8.977 1 78.44 105 GLU A O 1
ATOM 782 N N . MET A 1 106 ? 0.909 24.688 8.523 1 86.75 106 MET A N 1
ATOM 783 C CA . MET A 1 106 ? 0.593 25.094 7.156 1 86.75 106 MET A CA 1
ATOM 784 C C . MET A 1 106 ? -0.018 23.938 6.371 1 86.75 106 MET A C 1
ATOM 786 O O . MET A 1 106 ? -1.001 24.109 5.652 1 86.75 106 MET A O 1
ATOM 790 N N . GLY A 1 107 ? 0.565 22.781 6.5 1 91.88 107 GLY A N 1
ATOM 791 C CA . GLY A 1 107 ? 0.027 21.609 5.816 1 91.88 107 GLY A CA 1
ATOM 792 C C . GLY A 1 107 ? -1.41 21.312 6.195 1 91.88 107 GLY A C 1
ATOM 793 O O . GLY A 1 107 ? -2.232 21 5.332 1 91.88 107 GLY A O 1
ATOM 794 N N . LEU A 1 108 ? -1.726 21.453 7.438 1 92.2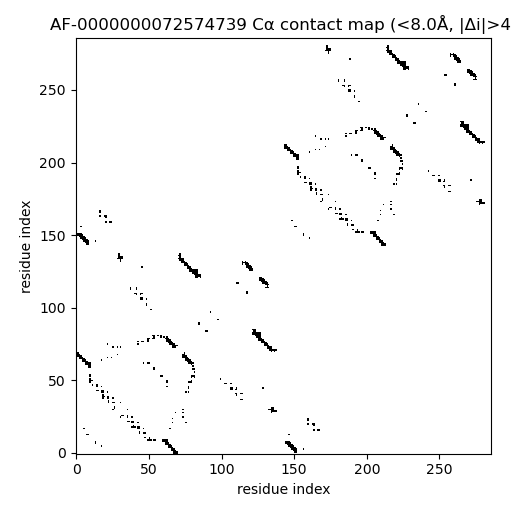5 108 LEU A N 1
ATOM 795 C CA . LEU A 1 108 ? -3.084 21.203 7.906 1 92.25 108 LEU A CA 1
ATOM 796 C C . LEU A 1 108 ? -4.039 22.281 7.395 1 92.25 108 LEU A C 1
ATOM 798 O O . LEU A 1 108 ? -5.203 22 7.109 1 92.25 108 LEU A O 1
ATOM 802 N N . ALA A 1 109 ? -3.564 23.516 7.391 1 94.06 109 ALA A N 1
ATOM 803 C CA . ALA A 1 109 ? -4.375 24.594 6.832 1 94.06 109 ALA A CA 1
ATOM 804 C C . ALA A 1 109 ? -4.727 24.312 5.375 1 94.06 109 ALA A C 1
ATOM 806 O O . ALA A 1 109 ? -5.859 24.547 4.945 1 94.06 109 ALA A O 1
ATOM 807 N N . VAL A 1 110 ? -3.797 23.844 4.625 1 93.94 110 VAL A N 1
ATOM 808 C CA . VAL A 1 110 ? -4.008 23.484 3.225 1 93.94 110 VAL A CA 1
ATOM 809 C C . VAL A 1 110 ? -5.086 22.406 3.121 1 93.94 110 VAL A C 1
ATOM 811 O O . VAL A 1 110 ? -6.035 22.547 2.342 1 93.94 110 VAL A O 1
ATOM 814 N N . ILE A 1 111 ? -4.98 21.344 3.875 1 95.56 111 ILE A N 1
ATOM 815 C CA . ILE A 1 111 ? -5.934 20.25 3.859 1 95.56 111 ILE A CA 1
ATOM 816 C C . ILE A 1 111 ? -7.324 20.766 4.219 1 95.56 111 ILE A C 1
ATOM 818 O O . ILE A 1 111 ? -8.305 20.438 3.541 1 95.56 111 ILE A O 1
ATOM 822 N N . SER A 1 112 ? -7.359 21.562 5.258 1 94.31 112 SER A N 1
ATOM 823 C CA . SER A 1 112 ? -8.641 22.094 5.727 1 94.31 112 SER A CA 1
ATOM 824 C C . SER A 1 112 ? -9.297 22.969 4.668 1 94.31 112 SER A C 1
ATOM 826 O O . SER A 1 112 ? -10.523 23.078 4.613 1 94.31 112 SER A O 1
ATOM 828 N N . GLY A 1 113 ? -8.516 23.547 3.891 1 94.69 113 GLY A N 1
ATOM 829 C CA . GLY A 1 113 ? -9.023 24.391 2.82 1 94.69 113 GLY A CA 1
ATOM 830 C C . GLY A 1 113 ? -9.516 23.594 1.62 1 94.69 113 GLY A C 1
ATOM 831 O O . GLY A 1 113 ? -10.312 24.094 0.824 1 94.69 113 GLY A O 1
ATOM 832 N N . LEU A 1 114 ? -9.023 22.391 1.442 1 92.88 114 LEU A N 1
ATOM 833 C CA . LEU A 1 114 ? -9.281 21.578 0.25 1 92.88 114 LEU A CA 1
ATOM 834 C C . LEU A 1 114 ? -10.398 20.578 0.502 1 92.88 114 LEU A C 1
ATOM 836 O O . LEU A 1 114 ? -11.164 20.25 -0.408 1 92.88 114 LEU A O 1
ATOM 840 N N . VAL A 1 115 ? -10.414 20.062 1.703 1 93.81 115 VAL A N 1
ATOM 841 C CA . VAL A 1 115 ? -11.32 18.953 2.023 1 93.81 115 VAL A CA 1
ATOM 842 C C . VAL A 1 115 ? -12.367 19.422 3.029 1 93.81 115 VAL A C 1
ATOM 844 O O . VAL A 1 115 ? -12.023 19.891 4.117 1 93.81 115 VAL A O 1
ATOM 847 N N . ASP A 1 116 ? -13.656 19.266 2.676 1 93.19 116 ASP A N 1
ATOM 848 C CA . ASP A 1 116 ? -14.734 19.734 3.539 1 93.19 116 ASP A CA 1
ATOM 849 C C . ASP A 1 116 ? -14.82 18.906 4.816 1 93.19 116 ASP A C 1
ATOM 851 O O . ASP A 1 116 ? -15.07 19.438 5.898 1 93.19 116 ASP A O 1
ATOM 855 N N . ASP A 1 117 ? -14.578 17.625 4.672 1 94.56 117 ASP A N 1
ATOM 856 C CA . ASP A 1 117 ? -14.711 16.734 5.812 1 94.56 117 ASP A CA 1
ATOM 857 C C . ASP A 1 117 ? -13.352 16.172 6.238 1 94.56 117 ASP A C 1
ATOM 859 O O . ASP A 1 117 ? -12.906 15.148 5.727 1 94.56 117 ASP A O 1
ATOM 863 N N . VAL A 1 118 ? -12.703 16.828 7.141 1 95.88 118 VAL A N 1
ATOM 864 C CA . VAL A 1 118 ? -11.406 16.422 7.688 1 95.88 118 VAL A CA 1
ATOM 865 C C . VAL A 1 118 ? -11.484 16.375 9.211 1 95.88 118 VAL A C 1
ATOM 867 O O . VAL A 1 118 ? -12.031 17.281 9.844 1 95.88 118 VAL A O 1
ATOM 870 N N . GLU A 1 119 ? -11.023 15.32 9.789 1 96.62 119 GLU A N 1
ATOM 871 C CA . GLU A 1 119 ? -10.93 15.141 11.234 1 96.62 119 GLU A CA 1
ATOM 872 C C . GLU A 1 119 ? -9.492 14.852 11.664 1 96.62 119 GLU A C 1
ATOM 874 O O . GLU A 1 119 ? -8.828 13.984 11.086 1 96.62 119 GLU A O 1
ATOM 879 N N . VAL A 1 120 ? -9.031 15.547 12.664 1 94.31 120 VAL A N 1
ATOM 880 C CA . VAL A 1 120 ? -7.688 15.344 13.203 1 94.31 120 VAL A CA 1
ATOM 881 C C . VAL A 1 120 ? -7.773 14.953 14.672 1 94.31 120 VAL A C 1
ATOM 883 O O . VAL A 1 120 ? -8.484 15.586 15.453 1 94.31 120 VAL A O 1
ATOM 886 N N . SER A 1 121 ? -7.152 13.938 14.961 1 94 121 SER A N 1
ATOM 887 C CA . SER A 1 121 ? -7.012 13.516 16.344 1 94 121 SER A CA 1
ATOM 888 C C . SER A 1 121 ? -5.551 13.227 16.703 1 94 121 SER A C 1
ATOM 890 O O . SER A 1 121 ? -4.762 12.867 15.82 1 94 121 SER A O 1
ATOM 892 N N . ALA A 1 122 ? -5.23 13.547 17.984 1 90.06 122 ALA A N 1
ATOM 893 C CA . ALA A 1 122 ? -3.855 13.32 18.422 1 90.06 122 ALA A CA 1
ATOM 894 C C . ALA A 1 122 ? -3.793 13.062 19.922 1 90.06 122 ALA A C 1
ATOM 896 O O . ALA A 1 122 ? -4.582 13.625 20.688 1 90.06 122 ALA A O 1
ATOM 897 N N . GLY A 1 123 ? -2.936 12.195 20.281 1 88.94 123 GLY A N 1
ATOM 898 C CA . GLY A 1 123 ? -2.662 11.906 21.688 1 88.94 123 GLY A CA 1
ATOM 899 C C . GLY A 1 123 ? -1.28 11.32 21.922 1 88.94 123 GLY A C 1
ATOM 900 O O . GLY A 1 123 ? -0.372 11.531 21.109 1 88.94 123 GLY A O 1
ATOM 901 N N . GLU A 1 124 ? -1.082 10.734 23.062 1 88 124 GLU A N 1
ATOM 902 C CA . GLU A 1 124 ? 0.215 10.195 23.453 1 88 124 GLU A CA 1
ATOM 903 C C . GLU A 1 124 ? 0.646 9.062 22.531 1 88 124 GLU A C 1
ATOM 905 O O . GLU A 1 124 ? 1.841 8.844 22.328 1 88 124 GLU A O 1
ATOM 910 N N . ASP A 1 125 ? -0.32 8.461 21.906 1 90.31 125 ASP A N 1
ATOM 911 C CA . ASP A 1 125 ? 0.003 7.281 21.109 1 90.31 125 ASP A CA 1
ATOM 912 C C . ASP A 1 125 ? 0.129 7.641 19.625 1 90.31 125 ASP A C 1
ATOM 914 O O . ASP A 1 125 ? 0.329 6.762 18.781 1 90.31 125 ASP A O 1
ATOM 918 N N . GLY A 1 126 ? -0.071 8.828 19.344 1 94.19 126 GLY A N 1
ATOM 919 C CA . GLY A 1 126 ? 0.111 9.242 17.953 1 94.19 126 GLY A CA 1
ATOM 920 C C . GLY A 1 126 ? -1.034 10.086 17.438 1 94.19 126 GLY A C 1
ATOM 921 O O . GLY A 1 126 ? -1.821 10.625 18.219 1 94.19 126 GLY A O 1
ATOM 922 N N . GLY A 1 127 ? -1.02 10.375 16.188 1 95.56 127 GLY A N 1
ATOM 923 C CA . GLY A 1 127 ? -2.031 11.195 15.547 1 95.56 127 GLY A CA 1
ATOM 924 C C . GLY A 1 127 ? -2.686 10.516 14.359 1 95.56 127 GLY A C 1
ATOM 925 O O . GLY A 1 127 ? -2.139 9.555 13.812 1 95.56 127 GLY A O 1
ATOM 926 N N . LEU A 1 128 ? -3.883 11.008 14.055 1 97.44 128 LEU A N 1
ATOM 927 C CA . LEU A 1 128 ? -4.66 10.516 12.93 1 97.44 128 LEU A CA 1
ATOM 928 C C . LEU A 1 128 ? -5.359 11.656 12.203 1 97.44 128 LEU A C 1
ATOM 930 O O . LEU A 1 128 ? -6.012 12.492 12.836 1 97.44 128 LEU A O 1
ATOM 934 N N . ILE A 1 129 ? -5.156 11.703 10.914 1 97.44 129 ILE A N 1
ATOM 935 C CA . ILE A 1 129 ? -5.898 12.609 10.047 1 97.44 129 ILE A CA 1
ATOM 936 C C . ILE A 1 129 ? -6.844 11.812 9.156 1 97.44 129 ILE A C 1
ATOM 938 O O . ILE A 1 129 ? -6.41 10.945 8.391 1 97.44 129 ILE A O 1
ATOM 942 N N . ARG A 1 130 ? -8.102 12.094 9.234 1 98.25 130 ARG A N 1
ATOM 943 C CA . ARG A 1 130 ? -9.109 11.445 8.406 1 98.25 130 ARG A CA 1
ATOM 944 C C . ARG A 1 130 ? -9.75 12.445 7.445 1 98.25 130 ARG A C 1
ATOM 946 O O . ARG A 1 130 ? -10.195 13.516 7.859 1 98.25 130 ARG A O 1
ATOM 953 N N . MET A 1 131 ? -9.789 12.094 6.156 1 98.31 131 MET A N 1
ATOM 954 C CA . MET A 1 131 ? -10.398 12.898 5.102 1 98.31 131 MET A CA 1
ATOM 955 C C . MET A 1 131 ? -11.445 12.094 4.34 1 98.31 131 MET A C 1
ATOM 957 O O . MET A 1 131 ? -11.242 10.906 4.066 1 98.31 131 MET A O 1
ATOM 961 N N . THR A 1 132 ? -12.469 12.766 3.941 1 97.69 132 THR A N 1
ATOM 962 C CA . THR A 1 132 ? -13.555 12.055 3.281 1 97.69 132 THR A CA 1
ATOM 963 C C . THR A 1 132 ? -14.031 12.812 2.045 1 97.69 132 THR A C 1
ATOM 965 O O . THR A 1 132 ? -14.102 14.039 2.055 1 97.69 132 THR A O 1
ATOM 968 N N . TRP A 1 133 ? -14.312 12.07 1.05 1 97.62 133 TRP A N 1
ATOM 969 C CA . TRP A 1 133 ? -14.867 12.594 -0.195 1 97.62 133 TRP A CA 1
ATOM 970 C C . TRP A 1 133 ? -16.109 11.812 -0.607 1 97.62 133 TRP A C 1
ATOM 972 O O . TRP A 1 133 ? -16.188 10.602 -0.391 1 97.62 133 TRP A O 1
ATOM 982 N N . PRO A 1 134 ? -17.031 12.547 -1.196 1 96.44 134 PRO A N 1
ATOM 983 C CA . PRO A 1 134 ? -18.172 11.828 -1.763 1 96.44 134 PRO A CA 1
ATOM 984 C C . PRO A 1 134 ? -17.797 10.992 -2.986 1 96.44 134 PRO A C 1
ATOM 986 O O . PRO A 1 134 ? -16.812 11.305 -3.676 1 96.44 134 PRO A O 1
ATOM 989 N N . THR A 1 135 ? -18.484 9.867 -3.24 1 96 135 THR A N 1
ATOM 990 C CA . THR A 1 135 ? -18.297 9.047 -4.438 1 96 135 THR A CA 1
ATOM 991 C C . THR A 1 135 ? -19.625 8.875 -5.184 1 96 135 THR A C 1
ATOM 993 O O . THR A 1 135 ? -20.688 9.016 -4.598 1 96 135 THR A O 1
ATOM 996 N N . ALA A 1 136 ? -19.438 8.773 -6.508 1 84.88 136 ALA A N 1
ATOM 997 C CA . ALA A 1 136 ? -20.625 8.477 -7.316 1 84.88 136 ALA A CA 1
ATOM 998 C C . ALA A 1 136 ? -21.141 7.066 -7.031 1 84.88 136 ALA A C 1
ATOM 1000 O O . ALA A 1 136 ? -20.375 6.18 -6.664 1 84.88 136 ALA A O 1
ATOM 1001 N N . SER A 1 137 ? -22.422 7 -6.77 1 65.88 137 SER A N 1
ATOM 1002 C CA . SER A 1 137 ? -23.016 5.68 -6.594 1 65.88 137 SER A CA 1
ATOM 1003 C C . SER A 1 137 ? -22.531 4.703 -7.66 1 65.88 137 SER A C 1
ATOM 1005 O O . SER A 1 137 ? -22.328 5.086 -8.812 1 65.88 137 SER A O 1
ATOM 1007 N N . ALA A 1 138 ? -21.844 3.768 -7.328 1 54.19 138 ALA A N 1
ATOM 1008 C CA . ALA A 1 138 ? -21.422 2.729 -8.266 1 54.19 138 ALA A CA 1
ATOM 1009 C C . ALA A 1 138 ? -22.484 2.473 -9.32 1 54.19 138 ALA A C 1
ATOM 1011 O O . ALA A 1 138 ? -23.594 2.041 -8.992 1 54.19 138 ALA A O 1
ATOM 1012 N N . VAL A 1 139 ? -22.766 3.359 -10.227 1 46.41 139 VAL A N 1
ATOM 1013 C CA . VAL A 1 139 ? -23.734 2.979 -11.25 1 46.41 139 VAL A CA 1
ATOM 1014 C C . VAL A 1 139 ? -23.422 1.581 -11.773 1 46.41 139 VAL A C 1
ATOM 1016 O O . VAL A 1 139 ? -22.312 1.343 -12.281 1 46.41 139 VAL A O 1
ATOM 1019 N N . LEU A 1 140 ? -23.844 0.539 -11.242 1 46.88 140 LEU A N 1
ATOM 1020 C CA .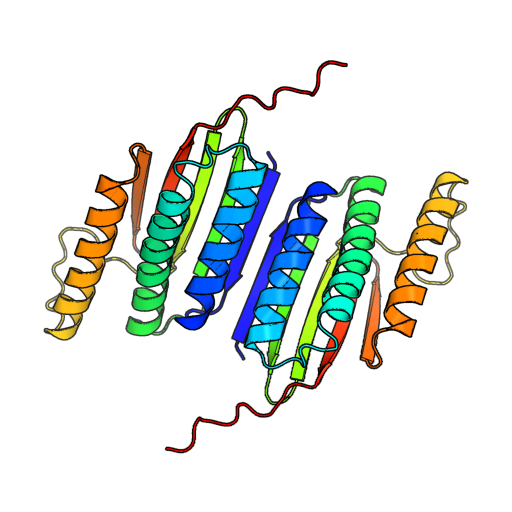 LEU A 1 140 ? -23.781 -0.748 -11.93 1 46.88 140 LEU A CA 1
ATOM 1021 C C . LEU A 1 140 ? -24.031 -0.579 -13.422 1 46.88 140 LEU A C 1
ATOM 1023 O O . LEU A 1 140 ? -24.859 0.234 -13.828 1 46.88 140 LEU A O 1
ATOM 1027 N N . PRO A 1 141 ? -23.047 -0.824 -14.273 1 45.5 141 PRO A N 1
ATOM 1028 C CA . PRO A 1 141 ? -23.516 -0.76 -15.656 1 45.5 141 PRO A CA 1
ATOM 1029 C C . PRO A 1 141 ? -24.922 -1.329 -15.836 1 45.5 141 PRO A C 1
ATOM 1031 O O . PRO A 1 141 ? -25.344 -2.176 -15.047 1 45.5 141 PRO A O 1
ATOM 1034 N N . PRO A 1 142 ? -25.875 -0.526 -16.531 1 41.09 142 PRO A N 1
ATOM 1035 C CA . PRO A 1 142 ? -27.141 -1.209 -16.781 1 41.09 142 PRO A CA 1
ATOM 1036 C C . PRO A 1 142 ? -26.969 -2.689 -17.109 1 41.09 142 PRO A C 1
ATOM 1038 O O . PRO A 1 142 ? -25.984 -3.068 -17.75 1 41.09 142 PRO A O 1
ATOM 1041 N N . ILE A 1 143 ? -27.562 -3.57 -16.312 1 36.12 143 ILE A N 1
ATOM 1042 C CA . ILE A 1 143 ? -27.656 -4.961 -16.75 1 36.12 143 ILE A CA 1
ATOM 1043 C C . ILE A 1 143 ? -28.078 -5.016 -18.203 1 36.12 143 ILE A C 1
ATOM 1045 O O . ILE A 1 143 ? -28.969 -4.281 -18.641 1 36.12 143 ILE A O 1
ATOM 1049 N N . MET B 1 1 ? 16.859 -0.633 6.098 1 83.19 1 MET B N 1
ATOM 1050 C CA . MET B 1 1 ? 16.062 -1.209 5.016 1 83.19 1 MET B CA 1
ATOM 1051 C C . MET B 1 1 ? 14.727 -0.494 4.887 1 83.19 1 MET B C 1
ATOM 1053 O O . MET B 1 1 ? 13.969 -0.399 5.855 1 83.19 1 MET B O 1
ATOM 1057 N N . ALA B 1 2 ? 14.508 -0.009 3.637 1 89.06 2 ALA B N 1
ATOM 1058 C CA . ALA B 1 2 ? 13.227 0.66 3.418 1 89.06 2 ALA B CA 1
ATOM 1059 C C . ALA B 1 2 ? 12.148 -0.34 3.004 1 89.06 2 ALA B C 1
ATOM 1061 O O . ALA B 1 2 ? 12.414 -1.266 2.234 1 89.06 2 ALA B O 1
ATOM 1062 N N . THR B 1 3 ? 10.938 -0.163 3.639 1 93.62 3 THR B N 1
ATOM 1063 C CA . THR B 1 3 ? 9.859 -1.095 3.318 1 93.62 3 THR B CA 1
ATOM 1064 C C . THR B 1 3 ? 8.57 -0.343 3 1 93.62 3 THR B C 1
ATOM 1066 O O . THR B 1 3 ? 8.289 0.693 3.602 1 93.62 3 THR B O 1
ATOM 1069 N N . VAL B 1 4 ? 7.887 -0.794 1.995 1 97.75 4 VAL B N 1
ATOM 1070 C CA . VAL B 1 4 ? 6.508 -0.441 1.676 1 97.75 4 VAL B CA 1
ATOM 1071 C C . VAL B 1 4 ? 5.629 -1.687 1.738 1 97.75 4 VAL B C 1
ATOM 1073 O O . VAL B 1 4 ? 5.953 -2.715 1.142 1 97.75 4 VAL B O 1
ATOM 1076 N N . GLU B 1 5 ? 4.645 -1.624 2.51 1 98.38 5 GLU B N 1
ATOM 1077 C CA . GLU B 1 5 ? 3.715 -2.744 2.609 1 98.38 5 GLU B CA 1
ATOM 1078 C C . GLU B 1 5 ? 2.311 -2.338 2.17 1 98.38 5 GLU B C 1
ATOM 1080 O O . GLU B 1 5 ? 1.791 -1.31 2.609 1 98.38 5 GLU B O 1
ATOM 1085 N N . LEU B 1 6 ? 1.768 -3.109 1.347 1 98.5 6 LEU B N 1
ATOM 1086 C CA . LEU B 1 6 ? 0.38 -2.969 0.918 1 98.5 6 LEU B CA 1
ATOM 1087 C C . LEU B 1 6 ? -0.475 -4.105 1.466 1 98.5 6 LEU B C 1
ATOM 1089 O O . LEU B 1 6 ? -0.112 -5.277 1.342 1 98.5 6 LEU B O 1
ATOM 1093 N N . ARG B 1 7 ? -1.562 -3.801 2.127 1 98.19 7 ARG B N 1
ATOM 1094 C CA . ARG B 1 7 ? -2.572 -4.766 2.555 1 98.19 7 ARG B CA 1
ATOM 1095 C C . ARG B 1 7 ? -3.928 -4.449 1.932 1 98.19 7 ARG B C 1
ATOM 1097 O O . ARG B 1 7 ? -4.344 -3.289 1.891 1 98.19 7 ARG B O 1
ATOM 1104 N N . PHE B 1 8 ? -4.598 -5.496 1.438 1 98.06 8 PHE B N 1
ATOM 1105 C CA . PHE B 1 8 ? -5.887 -5.203 0.816 1 98.06 8 PHE B CA 1
ATOM 1106 C C . PHE B 1 8 ? -6.836 -6.387 0.953 1 98.06 8 PHE B C 1
ATOM 1108 O O . PHE B 1 8 ? -6.395 -7.531 1.08 1 98.06 8 PHE B O 1
ATOM 1115 N N . SER B 1 9 ? -8.117 -6.074 0.989 1 96.69 9 SER B N 1
A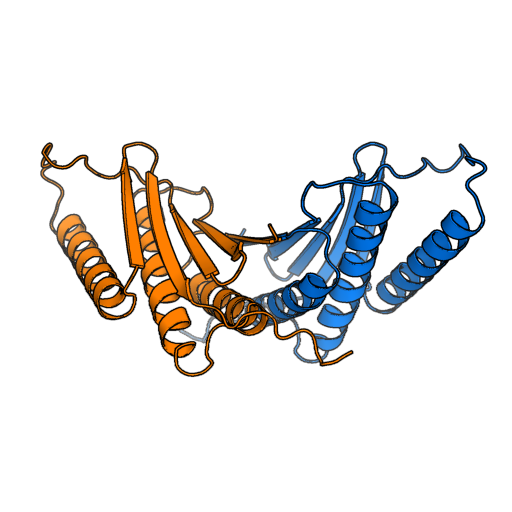TOM 1116 C CA . SER B 1 9 ? -9.141 -7.117 0.975 1 96.69 9 SER B CA 1
ATOM 1117 C C . SER B 1 9 ? -8.977 -8.039 -0.231 1 96.69 9 SER B C 1
ATOM 1119 O O . SER B 1 9 ? -8.578 -7.59 -1.31 1 96.69 9 SER B O 1
ATOM 1121 N N . ALA B 1 10 ? -9.328 -9.289 -0.073 1 96.56 10 ALA B N 1
ATOM 1122 C CA . ALA B 1 10 ? -9.148 -10.281 -1.13 1 96.56 10 ALA B CA 1
ATOM 1123 C C . ALA B 1 10 ? -10.195 -10.109 -2.227 1 96.56 10 ALA B C 1
ATOM 1125 O O . ALA B 1 10 ? -11.047 -10.977 -2.424 1 96.56 10 ALA B O 1
ATOM 1126 N N . LEU B 1 11 ? -10.133 -9.086 -2.959 1 94.94 11 LEU B N 1
ATOM 1127 C CA . LEU B 1 11 ? -10.984 -8.773 -4.102 1 94.94 11 LEU B CA 1
ATOM 1128 C C . LEU B 1 11 ? -10.148 -8.586 -5.367 1 94.94 11 LEU B C 1
ATOM 1130 O O . LEU B 1 11 ? -9.07 -7.988 -5.32 1 94.94 11 LEU B O 1
ATOM 1134 N N . PRO B 1 12 ? -10.625 -9.125 -6.5 1 95.19 12 PRO B N 1
ATOM 1135 C CA . PRO B 1 12 ? -9.852 -9.07 -7.742 1 95.19 12 PRO B CA 1
ATOM 1136 C C . PRO B 1 12 ? -9.508 -7.645 -8.164 1 95.19 12 PRO B C 1
ATOM 1138 O O . PRO B 1 12 ? -8.477 -7.414 -8.797 1 95.19 12 PRO B O 1
ATOM 1141 N N . GLU B 1 13 ? -10.305 -6.703 -7.785 1 92.06 13 GLU B N 1
ATOM 1142 C CA . GLU B 1 13 ? -10.117 -5.324 -8.234 1 92.06 13 GLU B CA 1
ATOM 1143 C C . GLU B 1 13 ? -8.859 -4.715 -7.633 1 92.06 13 GLU B C 1
ATOM 1145 O O . GLU B 1 13 ? -8.305 -3.752 -8.172 1 92.06 13 GLU B O 1
ATOM 1150 N N . HIS B 1 14 ? -8.43 -5.281 -6.578 1 95.5 14 HIS B N 1
ATOM 1151 C CA . HIS B 1 14 ? -7.301 -4.676 -5.887 1 95.5 14 HIS B CA 1
ATOM 1152 C C . HIS B 1 14 ? -5.977 -5.168 -6.461 1 95.5 14 HIS B C 1
ATOM 1154 O O . HIS B 1 14 ? -4.922 -4.582 -6.203 1 95.5 14 HIS B O 1
ATOM 1160 N N . VAL B 1 15 ? -6.031 -6.191 -7.277 1 97.31 15 VAL B N 1
ATOM 1161 C CA . VAL B 1 15 ? -4.824 -6.727 -7.898 1 97.31 15 VAL B CA 1
ATOM 1162 C C . VAL B 1 15 ? -4.191 -5.664 -8.797 1 97.31 15 VAL B C 1
ATOM 1164 O O . VAL B 1 15 ? -2.963 -5.547 -8.852 1 97.31 15 VAL B O 1
ATOM 1167 N N . ARG B 1 16 ? -5.016 -4.84 -9.406 1 95.44 16 ARG B N 1
ATOM 1168 C CA . ARG B 1 16 ? -4.512 -3.766 -10.258 1 95.44 16 ARG B CA 1
ATOM 1169 C C . ARG B 1 16 ? -3.711 -2.752 -9.445 1 95.44 16 ARG B C 1
ATOM 1171 O O . ARG B 1 16 ? -2.66 -2.287 -9.891 1 95.44 16 ARG B O 1
ATOM 1178 N N . THR B 1 17 ? -4.195 -2.475 -8.312 1 94.62 17 THR B N 1
ATOM 1179 C CA . THR B 1 17 ? -3.516 -1.544 -7.414 1 94.62 17 THR B CA 1
ATOM 1180 C C . THR B 1 17 ? -2.154 -2.092 -6.992 1 94.62 17 THR B C 1
ATOM 1182 O O . THR B 1 17 ? -1.16 -1.364 -6.992 1 94.62 17 THR B O 1
ATOM 1185 N N . ALA B 1 18 ? -2.141 -3.332 -6.656 1 97.88 18 ALA B N 1
ATOM 1186 C CA . ALA B 1 18 ? -0.887 -3.973 -6.266 1 97.88 18 ALA B CA 1
ATOM 1187 C C . ALA B 1 18 ? 0.141 -3.902 -7.391 1 97.88 18 ALA B C 1
ATOM 1189 O O . ALA B 1 18 ? 1.314 -3.607 -7.148 1 97.88 18 ALA B O 1
ATOM 1190 N N . ARG B 1 19 ? -0.281 -4.172 -8.586 1 97.94 19 ARG B N 1
ATOM 1191 C CA . ARG B 1 19 ? 0.605 -4.094 -9.742 1 97.94 19 ARG B CA 1
ATOM 1192 C C . ARG B 1 19 ? 1.174 -2.689 -9.906 1 97.94 19 ARG B C 1
ATOM 1194 O O . ARG B 1 19 ? 2.377 -2.521 -10.117 1 97.94 19 ARG B O 1
ATOM 1201 N N . LEU B 1 20 ? 0.326 -1.709 -9.766 1 96.56 20 LEU B N 1
ATOM 1202 C CA . LEU B 1 20 ? 0.722 -0.312 -9.914 1 96.56 20 LEU B CA 1
ATOM 1203 C C . LEU B 1 20 ? 1.748 0.077 -8.852 1 96.56 20 LEU B C 1
ATOM 1205 O O . LEU B 1 20 ? 2.783 0.665 -9.172 1 96.56 20 LEU B O 1
ATOM 1209 N N . VAL B 1 21 ? 1.498 -0.293 -7.656 1 96.56 21 VAL B N 1
ATOM 1210 C CA . VAL B 1 21 ? 2.377 0.057 -6.547 1 96.56 21 VAL B CA 1
ATOM 1211 C C . VAL B 1 21 ? 3.725 -0.641 -6.715 1 96.56 21 VAL B C 1
ATOM 1213 O O . VAL B 1 21 ? 4.777 -0.018 -6.559 1 96.56 21 VAL B O 1
ATOM 1216 N N . ALA B 1 22 ? 3.658 -1.879 -7.066 1 98.25 22 ALA B N 1
ATOM 1217 C CA . ALA B 1 22 ? 4.883 -2.66 -7.227 1 98.25 22 ALA B CA 1
ATOM 1218 C C . ALA B 1 22 ? 5.777 -2.057 -8.305 1 98.25 22 ALA B C 1
ATOM 1220 O O . ALA B 1 22 ? 6.984 -1.9 -8.102 1 98.25 22 ALA B O 1
ATOM 1221 N N . ALA B 1 23 ? 5.215 -1.729 -9.414 1 97.44 23 ALA B N 1
ATOM 1222 C CA . ALA B 1 23 ? 5.996 -1.148 -10.5 1 97.44 23 ALA B CA 1
ATOM 1223 C C . ALA B 1 23 ? 6.598 0.193 -10.086 1 97.44 23 ALA B C 1
ATOM 1225 O O . ALA B 1 23 ? 7.758 0.478 -10.383 1 97.44 23 ALA B O 1
ATOM 1226 N N . ALA B 1 24 ? 5.859 1.032 -9.43 1 95.62 24 ALA B N 1
ATOM 1227 C CA . ALA B 1 24 ? 6.324 2.354 -9.016 1 95.62 24 ALA B CA 1
ATOM 1228 C C . ALA B 1 24 ? 7.484 2.242 -8.031 1 95.62 24 ALA B C 1
ATOM 1230 O O . ALA B 1 24 ? 8.484 2.951 -8.156 1 95.62 24 ALA B O 1
ATOM 1231 N N . VAL B 1 25 ? 7.359 1.373 -7.066 1 96.62 25 VAL B N 1
ATOM 1232 C CA . VAL B 1 25 ? 8.383 1.221 -6.039 1 96.62 25 VAL B CA 1
ATOM 1233 C C . VAL B 1 25 ? 9.625 0.559 -6.641 1 96.62 25 VAL B C 1
ATOM 1235 O O . VAL B 1 25 ? 10.758 0.931 -6.316 1 96.62 25 VAL B O 1
ATOM 1238 N N . ALA B 1 26 ? 9.375 -0.407 -7.523 1 97.56 26 ALA B N 1
ATOM 1239 C CA . ALA B 1 26 ? 10.492 -1.06 -8.203 1 97.56 26 ALA B CA 1
ATOM 1240 C C . ALA B 1 26 ? 11.32 -0.051 -9 1 97.56 26 ALA B C 1
ATOM 1242 O O . ALA B 1 26 ? 12.547 -0.061 -8.938 1 97.56 26 ALA B O 1
ATOM 1243 N N . ARG B 1 27 ? 10.617 0.799 -9.766 1 96.12 27 ARG B N 1
ATOM 1244 C CA . ARG B 1 27 ? 11.297 1.841 -10.531 1 96.12 27 ARG B CA 1
ATOM 1245 C C . ARG B 1 27 ? 12.133 2.729 -9.625 1 96.12 27 ARG B C 1
ATOM 1247 O O . ARG B 1 27 ? 13.305 3.002 -9.914 1 96.12 27 ARG B O 1
ATOM 1254 N N . ARG B 1 28 ? 11.609 3.109 -8.602 1 93.62 28 ARG B N 1
ATOM 1255 C CA . ARG B 1 28 ? 12.305 3.979 -7.66 1 93.62 28 ARG B CA 1
ATOM 1256 C C . ARG B 1 28 ? 13.508 3.271 -7.051 1 93.62 28 ARG B C 1
ATOM 1258 O O . ARG B 1 28 ? 14.539 3.898 -6.797 1 93.62 28 ARG B O 1
ATOM 1265 N N . ALA B 1 29 ? 13.398 2.002 -6.832 1 94.56 29 ALA B N 1
ATOM 1266 C CA . ALA B 1 29 ? 14.445 1.192 -6.211 1 94.56 29 ALA B CA 1
ATOM 1267 C C . ALA B 1 29 ? 15.586 0.927 -7.188 1 94.56 29 ALA B C 1
ATOM 1269 O O . ALA B 1 29 ? 16.609 0.354 -6.809 1 94.56 29 ALA B O 1
ATOM 1270 N N . GLY B 1 30 ? 15.375 1.252 -8.5 1 95.94 30 GLY B N 1
ATOM 1271 C CA . GLY B 1 30 ? 16.453 1.113 -9.469 1 95.94 30 GLY B CA 1
ATOM 1272 C C . GLY B 1 30 ? 16.359 -0.158 -10.297 1 95.94 30 GLY B C 1
ATOM 1273 O O . GLY B 1 30 ? 17.328 -0.584 -10.906 1 95.94 30 GLY B O 1
ATOM 1274 N N . VAL B 1 31 ? 15.203 -0.821 -10.266 1 97.06 31 VAL B N 1
ATOM 1275 C CA . VAL B 1 31 ? 14.977 -1.955 -11.148 1 97.06 31 VAL B CA 1
ATOM 1276 C C . VAL B 1 31 ? 14.977 -1.482 -12.602 1 97.06 31 VAL B C 1
ATOM 1278 O O . VAL B 1 31 ? 14.391 -0.443 -12.922 1 97.06 31 VAL B O 1
ATOM 1281 N N . ASP B 1 32 ? 15.609 -2.285 -13.445 1 96.94 32 ASP B N 1
ATOM 1282 C CA . ASP B 1 32 ? 15.719 -1.928 -14.852 1 96.94 32 ASP B CA 1
ATOM 1283 C C . ASP B 1 32 ? 14.336 -1.747 -15.484 1 96.94 32 ASP B C 1
ATOM 1285 O O . ASP B 1 32 ? 13.461 -2.604 -15.328 1 96.94 32 ASP B O 1
ATOM 1289 N N . GLU B 1 33 ? 14.188 -0.697 -16.234 1 96.81 33 GLU B N 1
ATOM 1290 C CA . GLU B 1 33 ? 12.93 -0.387 -16.906 1 96.81 33 GLU B CA 1
ATOM 1291 C C . GLU B 1 33 ? 12.5 -1.534 -17.828 1 96.81 33 GLU B C 1
ATOM 1293 O O . GLU B 1 33 ? 11.305 -1.77 -18 1 96.81 33 GLU B O 1
ATOM 1298 N N . ALA B 1 34 ? 13.414 -2.268 -18.281 1 96.81 34 ALA B N 1
ATOM 1299 C CA . ALA B 1 34 ? 13.148 -3.305 -19.266 1 96.81 34 ALA B CA 1
ATOM 1300 C C . ALA B 1 34 ? 12.398 -4.48 -18.641 1 96.81 34 ALA B C 1
ATOM 1302 O O . ALA B 1 34 ? 11.766 -5.27 -19.344 1 96.81 34 ALA B O 1
ATOM 1303 N N . VAL B 1 35 ? 12.492 -4.566 -17.312 1 96.69 35 VAL B N 1
ATOM 1304 C CA . VAL B 1 35 ? 11.875 -5.746 -16.719 1 96.69 35 VAL B CA 1
ATOM 1305 C C . VAL B 1 35 ? 10.68 -5.332 -15.867 1 96.69 35 VAL B C 1
ATOM 1307 O O . VAL B 1 35 ? 10.109 -6.156 -15.148 1 96.69 35 VAL B O 1
ATOM 1310 N N . LEU B 1 36 ? 10.289 -4.113 -15.945 1 97.69 36 LEU B N 1
ATOM 1311 C CA . LEU B 1 36 ? 9.188 -3.633 -15.117 1 97.69 36 LEU B CA 1
ATOM 1312 C C . LEU B 1 36 ? 7.871 -4.301 -15.516 1 97.69 36 LEU B C 1
ATOM 1314 O O . LEU B 1 36 ? 7.012 -4.543 -14.664 1 97.69 36 LEU B O 1
ATOM 1318 N N . ASP B 1 37 ? 7.723 -4.609 -16.797 1 97.31 37 ASP B N 1
ATOM 1319 C CA . ASP B 1 37 ? 6.527 -5.34 -17.203 1 97.31 37 ASP B CA 1
ATOM 1320 C C . ASP B 1 37 ? 6.492 -6.734 -16.578 1 97.31 37 ASP B C 1
ATOM 1322 O O . ASP B 1 37 ? 5.426 -7.234 -16.234 1 97.31 37 ASP B O 1
ATOM 1326 N N . GLU B 1 38 ? 7.602 -7.277 -16.484 1 96.75 38 GLU B N 1
ATOM 1327 C CA . GLU B 1 38 ? 7.727 -8.57 -15.828 1 96.75 38 GLU B CA 1
ATOM 1328 C C . GLU B 1 38 ? 7.371 -8.477 -14.352 1 96.75 38 GLU B C 1
ATOM 1330 O O . GLU B 1 38 ? 6.719 -9.367 -13.805 1 96.75 38 GLU B O 1
ATOM 1335 N N . VAL B 1 39 ? 7.77 -7.426 -13.711 1 97.94 39 VAL B N 1
ATOM 1336 C CA . VAL B 1 39 ? 7.422 -7.18 -12.32 1 97.94 39 VAL B CA 1
ATOM 1337 C C . VAL B 1 39 ? 5.902 -7.102 -12.172 1 97.94 39 VAL B C 1
ATOM 1339 O O . VAL B 1 39 ? 5.32 -7.758 -11.305 1 97.94 39 VAL B O 1
ATOM 1342 N N . ARG B 1 40 ? 5.316 -6.383 -13.023 1 98.31 40 ARG B N 1
ATOM 1343 C CA . ARG B 1 40 ? 3.865 -6.227 -12.984 1 98.31 40 ARG B CA 1
ATOM 1344 C C . ARG B 1 40 ? 3.162 -7.566 -13.164 1 98.31 40 ARG B C 1
ATOM 1346 O O . ARG B 1 40 ? 2.217 -7.879 -12.438 1 98.31 40 ARG B O 1
ATOM 1353 N N . LEU B 1 41 ? 3.627 -8.289 -14.148 1 98.19 41 LEU B N 1
ATOM 1354 C CA . LEU B 1 41 ? 3.014 -9.586 -14.43 1 98.19 41 LEU B CA 1
ATOM 1355 C C . LEU B 1 41 ? 3.18 -10.539 -13.25 1 98.19 41 LEU B C 1
ATOM 1357 O O . LEU B 1 41 ? 2.223 -11.195 -12.844 1 98.19 41 LEU B O 1
ATOM 1361 N N . ALA B 1 42 ? 4.371 -10.586 -12.719 1 98.31 42 ALA B N 1
ATOM 1362 C CA . ALA B 1 42 ? 4.668 -11.492 -11.609 1 98.31 42 ALA B CA 1
ATOM 1363 C C . ALA B 1 42 ? 3.828 -11.148 -10.383 1 98.31 42 ALA B C 1
ATOM 1365 O O . ALA B 1 42 ? 3.23 -12.031 -9.766 1 98.31 42 ALA B O 1
ATOM 1366 N N . VAL B 1 43 ? 3.779 -9.914 -10.062 1 98.38 43 VAL B N 1
ATOM 1367 C CA . VAL B 1 43 ? 2.996 -9.477 -8.906 1 98.38 43 VAL B CA 1
ATOM 1368 C C . VAL B 1 43 ? 1.514 -9.742 -9.164 1 98.38 43 VAL B C 1
ATOM 1370 O O . VAL B 1 43 ? 0.786 -10.148 -8.258 1 98.38 43 VAL B O 1
ATOM 1373 N N . GLY B 1 44 ? 1.07 -9.477 -10.375 1 98.31 44 GLY B N 1
ATOM 1374 C CA . GLY B 1 44 ? -0.308 -9.781 -10.727 1 98.31 44 GLY B CA 1
ATOM 1375 C C . GLY B 1 44 ? -0.675 -11.234 -10.5 1 98.31 44 GLY B C 1
ATOM 1376 O O . GLY B 1 44 ? -1.729 -11.531 -9.93 1 98.31 44 GLY B O 1
ATOM 1377 N N . GLU B 1 45 ? 0.183 -12.117 -10.992 1 97.88 45 GLU B N 1
ATOM 1378 C CA . GLU B 1 45 ? -0.048 -13.555 -10.828 1 97.88 45 GLU B CA 1
ATOM 1379 C C . GLU B 1 45 ? -0.061 -13.938 -9.352 1 97.88 45 GLU B C 1
ATOM 1381 O O . GLU B 1 45 ? -0.945 -14.68 -8.906 1 97.88 45 GLU B O 1
ATOM 1386 N N . ALA B 1 46 ? 0.922 -13.469 -8.625 1 97.75 46 ALA B N 1
ATOM 1387 C CA . ALA B 1 46 ? 1.034 -13.797 -7.207 1 97.75 46 ALA B CA 1
ATOM 1388 C C . ALA B 1 46 ? -0.188 -13.312 -6.434 1 97.75 46 ALA B C 1
ATOM 1390 O O . ALA B 1 46 ? -0.745 -14.055 -5.613 1 97.75 46 ALA B O 1
ATOM 1391 N N . CYS B 1 47 ? -0.584 -12.109 -6.668 1 98.06 47 CYS B N 1
ATOM 1392 C CA . CYS B 1 47 ? -1.735 -11.539 -5.973 1 98.06 47 CYS B CA 1
ATOM 1393 C C . CYS B 1 47 ? -3.021 -12.242 -6.391 1 98.06 47 CYS B C 1
ATOM 1395 O O . CYS B 1 47 ? -3.916 -12.453 -5.566 1 98.06 47 CYS B O 1
ATOM 1397 N N . THR B 1 48 ? -3.191 -12.539 -7.66 1 97.62 48 THR B N 1
ATOM 1398 C CA . THR B 1 48 ? -4.359 -13.289 -8.125 1 97.62 48 THR B CA 1
ATOM 1399 C C . THR B 1 48 ? -4.461 -14.633 -7.406 1 97.62 48 THR B C 1
ATOM 1401 O O . THR B 1 48 ? -5.543 -15.023 -6.965 1 97.62 48 THR B O 1
ATOM 1404 N N . ARG B 1 49 ? -3.352 -15.266 -7.285 1 95.12 49 ARG B N 1
ATOM 1405 C CA . ARG B 1 49 ? -3.316 -16.531 -6.566 1 95.12 49 ARG B CA 1
ATOM 1406 C C . ARG B 1 49 ? -3.754 -16.359 -5.113 1 95.12 49 ARG B C 1
ATOM 1408 O O . ARG B 1 49 ? -4.594 -17.109 -4.617 1 95.12 49 ARG B O 1
ATOM 1415 N N . ALA B 1 50 ? -3.207 -15.422 -4.426 1 96.62 50 ALA B N 1
ATOM 1416 C CA . ALA B 1 50 ? -3.533 -15.156 -3.029 1 96.62 50 ALA B CA 1
ATOM 1417 C C . ALA B 1 50 ? -5.012 -14.828 -2.865 1 96.62 50 ALA B C 1
ATOM 1419 O O . ALA B 1 50 ? -5.676 -15.344 -1.961 1 96.62 50 ALA B O 1
ATOM 1420 N N . VAL B 1 51 ? -5.539 -13.984 -3.717 1 96.94 51 VAL B N 1
ATOM 1421 C CA . VAL B 1 51 ? -6.941 -13.586 -3.68 1 96.94 51 VAL B CA 1
ATOM 1422 C C . VAL B 1 51 ? -7.828 -14.812 -3.877 1 96.94 51 VAL B C 1
ATOM 1424 O O . VAL B 1 51 ? -8.781 -15.023 -3.125 1 96.94 51 VAL B O 1
ATOM 1427 N N . GLY B 1 52 ? -7.539 -15.594 -4.91 1 95.19 52 GLY B N 1
ATOM 1428 C CA . GLY B 1 52 ? -8.305 -16.812 -5.168 1 95.19 52 GLY B CA 1
ATOM 1429 C C . GLY B 1 52 ? -8.352 -17.75 -3.98 1 95.19 52 GLY B C 1
ATOM 1430 O O . GLY B 1 52 ? -9.406 -18.281 -3.648 1 95.19 52 GLY B O 1
ATOM 1431 N N . LEU B 1 53 ? -7.227 -17.953 -3.367 1 93.69 53 LEU B N 1
ATOM 1432 C CA . LEU B 1 53 ? -7.141 -18.828 -2.203 1 93.69 53 LEU B CA 1
ATOM 1433 C C . LEU B 1 53 ? -7.996 -18.297 -1.059 1 93.69 53 LEU B C 1
ATOM 1435 O O . LEU B 1 53 ? -8.734 -19.047 -0.427 1 93.69 53 LEU B O 1
ATOM 1439 N N . HIS B 1 54 ? -7.859 -17.016 -0.768 1 95.62 54 HIS B N 1
ATOM 1440 C CA . HIS B 1 54 ? -8.648 -16.406 0.292 1 95.62 54 HIS B CA 1
ATOM 1441 C C . HIS B 1 54 ? -10.141 -16.562 0.024 1 95.62 54 HIS B C 1
ATOM 1443 O O . HIS B 1 54 ? -10.906 -16.938 0.922 1 95.62 54 HIS B O 1
ATOM 1449 N N . GLN B 1 55 ? -10.539 -16.281 -1.175 1 95.06 55 GLN B N 1
ATOM 1450 C CA . GLN B 1 55 ? -11.945 -16.359 -1.53 1 95.06 55 GLN B CA 1
ATOM 1451 C C . GLN B 1 55 ? -12.453 -17.797 -1.433 1 95.06 55 GLN B C 1
ATOM 1453 O O . GLN B 1 55 ? -13.555 -18.047 -0.939 1 95.06 55 GLN B O 1
ATOM 1458 N N . HIS B 1 56 ? -11.68 -18.703 -1.89 1 91.12 56 HIS B N 1
ATOM 1459 C CA . HIS B 1 56 ? -12.062 -20.109 -1.907 1 91.12 56 HIS B CA 1
ATOM 1460 C C . HIS B 1 56 ? -12.312 -20.625 -0.496 1 91.12 56 HIS B C 1
ATOM 1462 O O . HIS B 1 56 ? -13.273 -21.359 -0.261 1 91.12 56 HIS B O 1
ATOM 1468 N N . VAL B 1 57 ? -11.516 -20.266 0.435 1 92 57 VAL B N 1
ATOM 1469 C CA . VAL B 1 57 ? -11.594 -20.844 1.771 1 92 57 VAL B CA 1
ATOM 1470 C C . VAL B 1 57 ? -12.328 -19.891 2.707 1 92 57 VAL B C 1
ATOM 1472 O O . VAL B 1 57 ? -12.531 -20.188 3.885 1 92 57 VAL B O 1
ATOM 1475 N N . GLY B 1 58 ? -12.641 -18.672 2.287 1 93.62 58 GLY B N 1
ATOM 1476 C CA . GLY B 1 58 ? -13.445 -17.734 3.053 1 93.62 58 GLY B CA 1
ATOM 1477 C C . GLY B 1 58 ? -12.641 -16.953 4.07 1 93.62 58 GLY B C 1
ATOM 1478 O O . GLY B 1 58 ? -13.109 -16.688 5.18 1 93.62 58 GLY B O 1
ATOM 1479 N N . ILE B 1 59 ? -11.477 -16.641 3.758 1 93.44 59 ILE B N 1
ATOM 1480 C CA . ILE B 1 59 ? -10.617 -15.875 4.645 1 93.44 59 ILE B CA 1
ATOM 1481 C C . ILE B 1 59 ? -10.844 -14.383 4.418 1 93.44 59 ILE B C 1
ATOM 1483 O O . ILE B 1 59 ? -10.797 -13.906 3.281 1 93.44 59 ILE B O 1
ATOM 1487 N N . THR B 1 60 ? -11.008 -13.648 5.52 1 94.06 60 THR B N 1
ATOM 1488 C CA . THR B 1 60 ? -11.297 -12.219 5.414 1 94.06 60 THR B CA 1
ATOM 1489 C C . THR B 1 60 ? -10.039 -11.398 5.668 1 94.06 60 THR B C 1
ATOM 1491 O O . THR B 1 60 ? -10.008 -10.195 5.379 1 94.06 60 THR B O 1
ATOM 1494 N N . ALA B 1 61 ? -9.055 -12.031 6.254 1 95.31 61 ALA B N 1
ATOM 1495 C CA . ALA B 1 61 ? -7.789 -11.328 6.453 1 95.31 61 ALA B CA 1
ATOM 1496 C C . ALA B 1 61 ? -7.25 -10.781 5.137 1 95.31 61 ALA B C 1
ATOM 1498 O O . ALA B 1 61 ? -7.496 -11.359 4.074 1 95.31 61 ALA B O 1
ATOM 1499 N N . PRO B 1 62 ? -6.562 -9.727 5.191 1 97.44 62 PRO B N 1
ATOM 1500 C CA . PRO B 1 62 ? -6.078 -9.125 3.947 1 97.44 62 PRO B CA 1
ATOM 1501 C C . PRO B 1 62 ? -4.934 -9.914 3.318 1 97.44 62 PRO B C 1
ATOM 1503 O O . PRO B 1 62 ? -4.215 -10.633 4.02 1 97.44 62 PRO B O 1
ATOM 1506 N N . VAL B 1 63 ? -4.828 -9.766 2.004 1 98 63 VAL B N 1
ATOM 1507 C CA . VAL B 1 63 ? -3.607 -10.141 1.303 1 98 63 VAL B CA 1
ATOM 1508 C C . VAL B 1 63 ? -2.502 -9.133 1.607 1 98 63 VAL B C 1
ATOM 1510 O O . VAL B 1 63 ? -2.746 -7.922 1.627 1 98 63 VAL B O 1
ATOM 1513 N N . LYS B 1 64 ? -1.3 -9.602 1.828 1 98.5 64 LYS B N 1
ATOM 1514 C CA . LYS B 1 64 ? -0.175 -8.75 2.191 1 98.5 64 LYS B CA 1
ATOM 1515 C C . LYS B 1 64 ? 0.887 -8.742 1.096 1 98.5 64 LYS B C 1
ATOM 1517 O O . LYS B 1 64 ? 1.285 -9.797 0.604 1 98.5 64 LYS B O 1
ATOM 1522 N N . VAL B 1 65 ? 1.305 -7.562 0.682 1 98.75 65 VAL B N 1
ATOM 1523 C CA . VAL B 1 65 ? 2.395 -7.379 -0.271 1 98.75 65 VAL B CA 1
ATOM 1524 C C . VAL B 1 65 ? 3.492 -6.523 0.356 1 98.75 65 VAL B C 1
ATOM 1526 O O . VAL B 1 65 ? 3.273 -5.348 0.658 1 98.75 65 VAL B O 1
ATOM 1529 N N . SER B 1 66 ? 4.645 -7.066 0.559 1 98.69 66 SER B N 1
ATOM 1530 C CA . SER B 1 66 ? 5.793 -6.332 1.079 1 98.69 66 SER B CA 1
ATOM 1531 C C . SER B 1 66 ? 6.801 -6.027 -0.025 1 98.69 66 SER B C 1
ATOM 1533 O O . SER B 1 66 ? 7.203 -6.926 -0.769 1 98.69 66 SER B O 1
ATOM 1535 N N . LEU B 1 67 ? 7.125 -4.805 -0.156 1 98.44 67 LEU B N 1
ATOM 1536 C CA . LEU B 1 67 ? 8.141 -4.332 -1.09 1 98.44 67 LEU B CA 1
ATOM 1537 C C . LEU B 1 67 ? 9.383 -3.859 -0.346 1 98.44 67 LEU B C 1
ATOM 1539 O O . LEU B 1 67 ? 9.328 -2.893 0.415 1 98.44 67 LEU B O 1
ATOM 1543 N N . ILE B 1 68 ? 10.461 -4.531 -0.552 1 97.5 68 ILE B N 1
ATOM 1544 C CA . ILE B 1 68 ? 11.648 -4.375 0.273 1 97.5 68 ILE B CA 1
ATOM 1545 C C . ILE B 1 68 ? 12.82 -3.914 -0.594 1 97.5 68 ILE B C 1
ATOM 1547 O O . ILE B 1 68 ? 13.195 -4.586 -1.558 1 97.5 68 ILE B O 1
ATOM 1551 N N . GLU B 1 69 ? 13.32 -2.803 -0.235 1 95.31 69 GLU B N 1
ATOM 1552 C CA . GLU B 1 69 ? 14.492 -2.258 -0.911 1 95.31 69 GLU B CA 1
ATOM 1553 C C . GLU B 1 69 ? 15.766 -2.508 -0.104 1 95.31 69 GLU B C 1
ATOM 1555 O O . GLU B 1 69 ? 15.836 -2.146 1.072 1 95.31 69 GLU B O 1
ATOM 1560 N N . GLU B 1 70 ? 16.672 -3.209 -0.679 1 93.5 70 GLU B N 1
ATOM 1561 C CA . GLU B 1 70 ? 18 -3.441 -0.12 1 93.5 70 GLU B CA 1
ATOM 1562 C C . GLU B 1 70 ? 19.094 -2.99 -1.086 1 93.5 70 GLU B C 1
ATOM 1564 O O . GLU B 1 70 ? 18.797 -2.488 -2.172 1 93.5 70 GLU B O 1
ATOM 1569 N N . GLU B 1 71 ? 20.328 -3.039 -0.558 1 90.75 71 GLU B N 1
ATOM 1570 C CA . GLU B 1 71 ? 21.453 -2.703 -1.432 1 90.75 71 GLU B CA 1
ATOM 1571 C C . GLU B 1 71 ? 21.531 -3.654 -2.623 1 90.75 71 GLU B C 1
ATOM 1573 O O . GLU B 1 71 ? 21.625 -4.871 -2.447 1 90.75 71 GLU B O 1
ATOM 1578 N N . LYS B 1 72 ? 21.359 -3.191 -3.783 1 94.38 72 LYS B N 1
ATOM 1579 C CA . LYS B 1 72 ? 21.531 -3.836 -5.082 1 94.38 72 LYS B CA 1
ATOM 1580 C C . LYS B 1 72 ? 20.438 -4.859 -5.34 1 94.38 72 LYS B C 1
ATOM 1582 O O . LYS B 1 72 ? 20.594 -5.746 -6.184 1 94.38 72 LYS B O 1
ATOM 1587 N N . GLN B 1 73 ? 19.469 -4.848 -4.477 1 96.19 73 GLN B N 1
ATOM 1588 C CA . GLN B 1 73 ? 18.406 -5.82 -4.68 1 96.19 73 GLN B CA 1
ATOM 1589 C C . GLN B 1 73 ? 17.047 -5.246 -4.27 1 96.19 73 GLN B C 1
ATOM 1591 O O . GLN B 1 73 ? 16.969 -4.426 -3.35 1 96.19 73 GLN B O 1
ATOM 1596 N N . PHE B 1 74 ? 16.109 -5.672 -4.973 1 97.38 74 PHE B N 1
ATOM 1597 C CA . PHE B 1 74 ? 14.719 -5.371 -4.68 1 97.38 74 PHE B CA 1
ATOM 1598 C C . PHE B 1 74 ? 13.898 -6.652 -4.598 1 97.38 74 PHE B C 1
ATOM 1600 O O . PHE B 1 74 ? 14 -7.523 -5.461 1 97.38 74 PHE B O 1
ATOM 1607 N N . SER B 1 75 ? 13.086 -6.809 -3.508 1 98.31 75 SER B N 1
ATOM 1608 C CA . SER B 1 75 ? 12.297 -8.016 -3.338 1 98.31 75 SER B CA 1
ATOM 1609 C C . SER B 1 75 ? 10.828 -7.688 -3.088 1 98.31 75 SER B C 1
ATOM 1611 O O . SER B 1 75 ? 10.508 -6.641 -2.514 1 98.31 75 SER B O 1
ATOM 1613 N N . ILE B 1 76 ? 9.961 -8.539 -3.531 1 98.69 76 ILE B N 1
ATOM 1614 C CA . ILE B 1 76 ? 8.523 -8.461 -3.283 1 98.69 76 ILE B CA 1
ATOM 1615 C C . ILE B 1 76 ? 8.039 -9.758 -2.652 1 98.69 76 ILE B C 1
ATOM 1617 O O . ILE B 1 76 ? 8.344 -10.852 -3.145 1 98.69 76 ILE B O 1
ATOM 1621 N N . GLU B 1 77 ? 7.363 -9.625 -1.598 1 98.69 77 GLU B N 1
ATOM 1622 C CA . GLU B 1 77 ? 6.734 -10.766 -0.937 1 98.69 77 GLU B CA 1
ATOM 1623 C C . GLU B 1 77 ? 5.211 -10.641 -0.966 1 98.69 77 GLU B C 1
ATOM 1625 O O . GLU B 1 77 ? 4.656 -9.609 -0.579 1 98.69 77 GLU B O 1
ATOM 1630 N N . VAL B 1 78 ? 4.582 -11.633 -1.47 1 98.5 78 VAL B N 1
ATOM 1631 C CA . VAL B 1 78 ? 3.125 -11.727 -1.465 1 98.5 78 VAL B CA 1
ATOM 1632 C C . VAL B 1 78 ? 2.682 -12.859 -0.545 1 98.5 78 VAL B C 1
ATOM 1634 O O . VAL B 1 78 ? 3.008 -14.023 -0.784 1 98.5 78 VAL B O 1
ATOM 1637 N N . GLY B 1 79 ? 1.956 -12.477 0.474 1 98 79 GLY B N 1
ATOM 1638 C CA . GLY B 1 79 ? 1.523 -13.453 1.456 1 98 79 GLY B CA 1
ATOM 1639 C C . GLY B 1 79 ? 0.018 -13.625 1.504 1 98 79 GLY B C 1
ATOM 1640 O O . GLY B 1 79 ? -0.729 -12.656 1.363 1 98 79 GLY B O 1
ATOM 1641 N N . ASP B 1 80 ? -0.404 -14.875 1.702 1 96.69 80 ASP B N 1
ATOM 1642 C CA . ASP B 1 80 ? -1.791 -15.227 1.996 1 96.69 80 ASP B CA 1
ATOM 1643 C C . ASP B 1 80 ? -1.902 -15.977 3.32 1 96.69 80 ASP B C 1
ATOM 1645 O O . ASP B 1 80 ? -0.891 -16.375 3.9 1 96.69 80 ASP B O 1
ATOM 1649 N N . GLU B 1 81 ? -3.107 -16.156 3.764 1 95.69 81 GLU B N 1
ATOM 1650 C CA . GLU B 1 81 ? -3.316 -16.844 5.031 1 95.69 81 GLU B CA 1
ATOM 1651 C C . GLU B 1 81 ? -4.117 -18.125 4.836 1 95.69 81 GLU B C 1
ATOM 1653 O O . GLU B 1 81 ? -4.691 -18.656 5.789 1 95.69 81 GLU B O 1
ATOM 1658 N N . ALA B 1 82 ? -4.273 -18.562 3.621 1 92.94 82 ALA B N 1
ATOM 1659 C CA . ALA B 1 82 ? -5 -19.797 3.342 1 92.94 82 ALA B CA 1
ATOM 1660 C C . ALA B 1 82 ? -4.141 -21.016 3.66 1 92.94 82 ALA B C 1
ATOM 1662 O O . ALA B 1 82 ? -2.969 -21.078 3.281 1 92.94 82 ALA B O 1
ATOM 1663 N N . PRO B 1 83 ? -4.766 -21.969 4.34 1 89.06 83 PRO B N 1
ATOM 1664 C CA . PRO B 1 83 ? -4.016 -23.203 4.586 1 89.06 83 PRO B CA 1
ATOM 1665 C C . PRO B 1 83 ? -3.67 -23.953 3.297 1 89.06 83 PRO B C 1
ATOM 1667 O O . PRO B 1 83 ? -4.469 -23.969 2.357 1 89.06 83 PRO B O 1
ATOM 1670 N N . HIS B 1 84 ? -2.457 -24.266 3.201 1 81.06 84 HIS B N 1
ATOM 1671 C CA . HIS B 1 84 ? -1.992 -25.031 2.053 1 81.06 84 HIS B CA 1
ATOM 1672 C C . HIS B 1 84 ? -1.706 -26.484 2.441 1 81.06 84 HIS B C 1
ATOM 1674 O O . HIS B 1 84 ? -1.285 -26.75 3.568 1 81.06 84 HIS B O 1
ATOM 1680 N N . ALA B 1 85 ? -2.443 -27.359 1.606 1 65.31 85 ALA B N 1
ATOM 1681 C CA . ALA B 1 85 ? -2.207 -28.766 1.904 1 65.31 85 ALA B CA 1
ATOM 1682 C C . ALA B 1 85 ? -0.713 -29.078 1.915 1 65.31 85 ALA B C 1
ATOM 1684 O O . ALA B 1 85 ? 0.046 -28.547 1.104 1 65.31 85 ALA B O 1
ATOM 1685 N N . VAL B 1 86 ? -0.239 -29.484 3.039 1 53.5 86 VAL B N 1
ATOM 1686 C CA . VAL B 1 86 ? 1.111 -30.031 3.129 1 53.5 86 VAL B CA 1
ATOM 1687 C C . VAL B 1 86 ? 1.284 -31.156 2.105 1 53.5 86 VAL B C 1
ATOM 1689 O O . VAL B 1 86 ? 0.376 -31.953 1.904 1 53.5 86 VAL B O 1
ATOM 1692 N N . PRO B 1 87 ? 2.199 -31.016 1.162 1 48.03 87 PRO B N 1
ATOM 1693 C CA . PRO B 1 87 ? 2.473 -32.156 0.289 1 48.03 87 PRO B CA 1
ATOM 1694 C C . PRO B 1 87 ? 2.389 -33.5 1.023 1 48.03 87 PRO B C 1
ATOM 1696 O O . PRO B 1 87 ? 2.936 -33.656 2.119 1 48.03 87 PRO B O 1
ATOM 1699 N N . GLY B 1 88 ? 1.385 -34.375 0.741 1 48.22 88 GLY B N 1
ATOM 1700 C CA . GLY B 1 88 ? 1.13 -35.75 1.151 1 48.22 88 GLY B CA 1
ATOM 1701 C C . GLY B 1 88 ? -0.318 -36 1.531 1 48.22 88 GLY B C 1
ATOM 1702 O O . GLY B 1 88 ? -0.72 -37.125 1.746 1 48.22 88 GLY B O 1
ATOM 1703 N N . VAL B 1 89 ? -0.873 -35.062 2.221 1 47.25 89 VAL B N 1
ATOM 1704 C CA . VAL B 1 89 ? -2.229 -35.438 2.602 1 47.25 89 VAL B CA 1
ATOM 1705 C C . VAL B 1 89 ? -3.213 -35 1.522 1 47.25 89 VAL B C 1
ATOM 1707 O O . VAL B 1 89 ? -3.424 -33.781 1.321 1 47.25 89 VAL B O 1
ATOM 1710 N N . LYS B 1 90 ? -3.285 -35.719 0.425 1 45.47 90 LYS B N 1
ATOM 1711 C CA . LYS B 1 90 ? -4.234 -35.594 -0.678 1 45.47 90 LYS B CA 1
ATOM 1712 C C . LYS B 1 90 ? -5.66 -35.438 -0.161 1 45.47 90 LYS B C 1
ATOM 1714 O O . LYS B 1 90 ? -6.227 -36.344 0.418 1 45.47 90 LYS B O 1
ATOM 1719 N N . THR B 1 91 ? -6.039 -34.312 0.332 1 45.09 91 THR B N 1
ATOM 1720 C CA . THR B 1 91 ? -7.473 -34.344 0.594 1 45.09 91 THR B CA 1
ATOM 1721 C C . THR B 1 91 ? -8.258 -34.312 -0.711 1 45.09 91 THR B C 1
ATOM 1723 O O . THR B 1 91 ? -7.82 -33.719 -1.695 1 45.09 91 THR B O 1
ATOM 1726 N N . SER B 1 92 ? -9.156 -35.281 -0.963 1 42.75 92 SER B N 1
ATOM 1727 C CA . SER B 1 92 ? -10.102 -35.594 -2.027 1 42.75 92 SER B CA 1
ATOM 1728 C C . SER B 1 92 ? -10.844 -34.344 -2.502 1 42.75 92 SER B C 1
ATOM 1730 O O . SER B 1 92 ? -12.039 -34.219 -2.244 1 42.75 92 SER B O 1
ATOM 1732 N N . GLY B 1 93 ? -10.227 -33.219 -2.5 1 46.16 93 GLY B N 1
ATOM 1733 C CA . GLY B 1 93 ? -11.172 -32.125 -2.779 1 46.16 93 GLY B CA 1
ATOM 1734 C C . GLY B 1 93 ? -11.68 -32.156 -4.207 1 46.16 93 GLY B C 1
ATOM 1735 O O . GLY B 1 93 ? -11.094 -32.781 -5.078 1 46.16 93 GLY B O 1
ATOM 1736 N N . ASP B 1 94 ? -12.938 -31.672 -4.523 1 52.06 94 ASP B N 1
ATOM 1737 C CA . ASP B 1 94 ? -13.82 -31.672 -5.688 1 52.06 94 ASP B CA 1
ATOM 1738 C C . ASP B 1 94 ? -13.188 -30.906 -6.848 1 52.06 94 ASP B C 1
ATOM 1740 O O . ASP B 1 94 ? -12.25 -30.141 -6.652 1 52.06 94 ASP B O 1
ATOM 1744 N N . ALA B 1 95 ? -13.609 -31.172 -8.094 1 49.94 95 ALA B N 1
ATOM 1745 C CA . ALA B 1 95 ? -13.25 -30.641 -9.414 1 49.94 95 ALA B CA 1
ATOM 1746 C C . ALA B 1 95 ? -12.898 -29.156 -9.328 1 49.94 95 ALA B C 1
ATOM 1748 O O . ALA B 1 95 ? -11.945 -28.703 -9.969 1 49.94 95 ALA B O 1
ATOM 1749 N N . VAL B 1 96 ? -13.672 -28.453 -8.625 1 48.34 96 VAL B N 1
ATOM 1750 C CA . VAL B 1 96 ? -13.453 -27.016 -8.5 1 48.34 96 VAL B CA 1
ATOM 1751 C C . VAL B 1 96 ? -12.125 -26.766 -7.797 1 48.34 96 VAL B C 1
ATOM 1753 O O . VAL B 1 96 ? -11.383 -25.859 -8.18 1 48.34 96 VAL B O 1
ATOM 1756 N N . ASP B 1 97 ? -11.797 -27.656 -6.922 1 56.84 97 ASP B N 1
ATOM 1757 C CA . ASP B 1 97 ? -10.523 -27.547 -6.215 1 56.84 97 ASP B CA 1
ATOM 1758 C C . ASP B 1 97 ? -9.352 -27.828 -7.152 1 56.84 97 ASP B C 1
ATOM 1760 O O . ASP B 1 97 ? -8.297 -27.219 -7.031 1 56.84 97 ASP B O 1
ATOM 1764 N N . GLU B 1 98 ? -9.727 -28.578 -8.18 1 54.69 98 GLU B N 1
ATOM 1765 C CA . GLU B 1 98 ? -8.68 -28.938 -9.133 1 54.69 98 GLU B CA 1
ATOM 1766 C C . GLU B 1 98 ? -8.383 -27.797 -10.094 1 54.69 98 GLU B C 1
ATOM 1768 O O . GLU B 1 98 ? -7.227 -27.547 -10.43 1 54.69 98 GLU B O 1
ATOM 1773 N N . LEU B 1 99 ? -9.422 -27.141 -10.641 1 51.59 99 LEU B N 1
ATOM 1774 C CA . LEU B 1 99 ? -9.227 -26.031 -11.562 1 51.59 99 LEU B CA 1
ATOM 1775 C C . LEU B 1 99 ? -8.5 -24.875 -10.875 1 51.59 99 LEU B C 1
ATOM 1777 O O . LEU B 1 99 ? -7.625 -24.25 -11.477 1 51.59 99 LEU B O 1
ATOM 1781 N N . GLU B 1 100 ? -8.922 -24.594 -9.648 1 57.94 100 GLU B N 1
ATOM 1782 C CA . GLU B 1 100 ? -8.242 -23.547 -8.883 1 57.94 100 GLU B CA 1
ATOM 1783 C C . GLU B 1 100 ? -6.781 -23.922 -8.633 1 57.94 100 GLU B C 1
ATOM 1785 O O . GLU B 1 100 ? -5.895 -23.062 -8.719 1 57.94 100 GLU B O 1
ATOM 1790 N N . ALA B 1 101 ? -6.684 -25.172 -8.492 1 61.72 101 ALA B N 1
ATOM 1791 C CA . ALA B 1 101 ? -5.324 -25.672 -8.312 1 61.72 101 ALA B CA 1
ATOM 1792 C C . ALA B 1 101 ? -4.508 -25.516 -9.586 1 61.72 101 ALA B C 1
ATOM 1794 O O . ALA B 1 101 ? -3.324 -25.172 -9.539 1 61.72 101 ALA B O 1
ATOM 1795 N N . GLU B 1 102 ? -5.215 -25.719 -10.711 1 62.34 102 GLU B N 1
ATOM 1796 C CA . GLU B 1 102 ? -4.52 -25.609 -11.992 1 62.34 102 GLU B CA 1
ATOM 1797 C C . GLU B 1 102 ? -4.133 -24.156 -12.289 1 62.34 102 GLU B C 1
ATOM 1799 O O . GLU B 1 102 ? -3.023 -23.891 -12.742 1 62.34 102 GLU B O 1
ATOM 1804 N N . GLU B 1 103 ? -5.055 -23.219 -12.109 1 67.25 103 GLU B N 1
ATOM 1805 C CA . GLU B 1 103 ? -4.75 -21.797 -12.32 1 67.25 103 GLU B CA 1
ATOM 1806 C C . GLU B 1 103 ? -3.609 -21.344 -11.414 1 67.25 103 GLU B C 1
ATOM 1808 O O . GLU B 1 103 ? -2.746 -20.562 -11.844 1 67.25 103 GLU B O 1
ATOM 1813 N N . ASP B 1 104 ? -3.637 -21.922 -10.328 1 72.75 104 ASP B N 1
ATOM 1814 C CA . ASP B 1 104 ? -2.555 -21.641 -9.383 1 72.75 104 ASP B CA 1
ATOM 1815 C C . ASP B 1 104 ? -1.217 -22.141 -9.93 1 72.75 104 ASP B C 1
ATOM 1817 O O . ASP B 1 104 ? -0.211 -21.438 -9.859 1 72.75 104 ASP B O 1
ATOM 1821 N N . GLU B 1 105 ? -1.386 -23.312 -10.539 1 78.31 105 GLU B N 1
ATOM 1822 C CA . GLU B 1 105 ? -0.169 -23.906 -11.078 1 78.31 105 GLU B CA 1
ATOM 1823 C C . GLU B 1 105 ? 0.338 -23.141 -12.289 1 78.31 105 GLU B C 1
ATOM 1825 O O . GLU B 1 105 ? 1.545 -22.953 -12.453 1 78.31 105 GLU B O 1
ATOM 1830 N N . MET B 1 106 ? -0.553 -22.719 -13.047 1 86.69 106 MET B N 1
ATOM 1831 C CA . MET B 1 106 ? -0.159 -21.969 -14.234 1 86.69 106 MET B CA 1
ATOM 1832 C C . MET B 1 106 ? 0.457 -20.625 -13.852 1 86.69 106 MET B C 1
ATOM 1834 O O . MET B 1 106 ? 1.475 -20.219 -14.414 1 86.69 106 MET B O 1
ATOM 1838 N N . GLY B 1 107 ? -0.159 -19.969 -12.93 1 91.75 107 GLY B N 1
ATOM 1839 C CA . GLY B 1 107 ? 0.381 -18.688 -12.477 1 91.75 107 GLY B CA 1
ATOM 1840 C C . GLY B 1 107 ? 1.79 -18.797 -11.93 1 91.75 107 GLY B C 1
ATOM 1841 O O . GLY B 1 107 ? 2.646 -17.969 -12.219 1 91.75 107 GLY B O 1
ATOM 1842 N N . LEU B 1 108 ? 2.045 -19.828 -11.203 1 92.19 108 LEU B N 1
ATOM 1843 C CA . LEU B 1 108 ? 3.373 -20.047 -10.633 1 92.19 108 LEU B CA 1
ATOM 1844 C C . LEU B 1 108 ? 4.379 -20.391 -11.727 1 92.19 108 LEU B C 1
ATOM 1846 O O . LEU B 1 108 ? 5.551 -20 -11.641 1 92.19 108 LEU B O 1
ATOM 1850 N N . ALA B 1 109 ? 3.943 -21.188 -12.68 1 94 109 ALA B N 1
ATOM 1851 C CA . ALA B 1 109 ? 4.809 -21.5 -13.812 1 94 109 ALA B CA 1
ATOM 1852 C C . ALA B 1 109 ? 5.227 -20.219 -14.539 1 94 109 ALA B C 1
ATOM 1854 O O . ALA B 1 109 ? 6.383 -20.078 -14.938 1 94 109 ALA B O 1
ATOM 1855 N N . VAL B 1 110 ? 4.316 -19.328 -14.734 1 93.88 110 VAL B N 1
ATOM 1856 C CA . VAL B 1 110 ? 4.59 -18.047 -15.375 1 93.88 110 VAL B CA 1
ATOM 1857 C C . VAL B 1 110 ? 5.641 -17.281 -14.578 1 93.88 110 VAL B C 1
ATOM 1859 O O . VAL B 1 110 ? 6.629 -16.797 -15.141 1 93.88 110 VAL B O 1
ATOM 1862 N N . ILE B 1 111 ? 5.469 -17.141 -13.297 1 95.44 111 ILE B N 1
ATOM 1863 C CA . ILE B 1 111 ? 6.391 -16.422 -12.422 1 95.44 111 ILE B CA 1
ATOM 1864 C C . ILE B 1 111 ? 7.777 -17.062 -12.508 1 95.44 1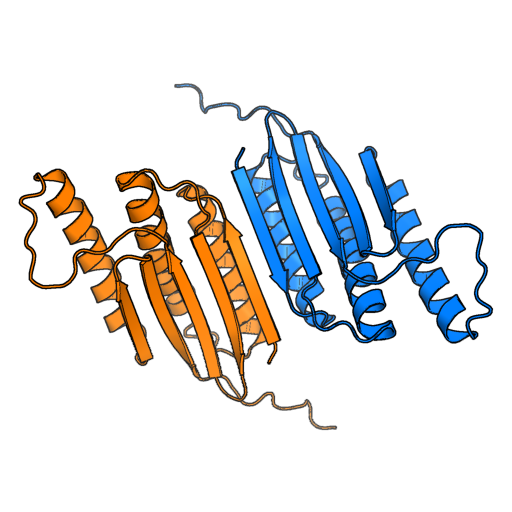11 ILE B C 1
ATOM 1866 O O . ILE B 1 111 ? 8.781 -16.359 -12.656 1 95.44 111 ILE B O 1
ATOM 1870 N N . SER B 1 112 ? 7.781 -18.375 -12.422 1 94.12 112 SER B N 1
ATOM 1871 C CA . SER B 1 112 ? 9.047 -19.094 -12.445 1 94.12 112 SER B CA 1
ATOM 1872 C C . SER B 1 112 ? 9.781 -18.891 -13.773 1 94.12 112 SER B C 1
ATOM 1874 O O . SER B 1 112 ? 11.008 -18.938 -13.82 1 94.12 112 SER B O 1
ATOM 1876 N N . GLY B 1 113 ? 9.047 -18.672 -14.766 1 94.62 113 GLY B N 1
ATOM 1877 C CA . GLY B 1 113 ? 9.641 -18.422 -16.078 1 94.62 113 GLY B CA 1
ATOM 1878 C C . GLY B 1 113 ? 10.156 -17 -16.234 1 94.62 113 GLY B C 1
ATOM 1879 O O . GLY B 1 113 ? 11 -16.75 -17.094 1 94.62 113 GLY B O 1
ATOM 1880 N N . LEU B 1 114 ? 9.648 -16.062 -15.453 1 92.69 114 LEU B N 1
ATOM 1881 C CA . LEU B 1 114 ? 9.938 -14.648 -15.617 1 92.69 114 LEU B CA 1
ATOM 1882 C C . LEU B 1 114 ? 11.016 -14.203 -14.633 1 92.69 114 LEU B C 1
ATOM 1884 O O . LEU B 1 114 ? 11.82 -13.32 -14.953 1 92.69 114 LEU B O 1
ATOM 1888 N N . VAL B 1 115 ? 10.969 -14.766 -13.453 1 93.75 115 VAL B N 1
ATOM 1889 C CA . VAL B 1 115 ? 11.828 -14.305 -12.367 1 93.75 115 VAL B CA 1
ATOM 1890 C C . VAL B 1 115 ? 12.836 -15.398 -12.008 1 93.75 115 VAL B C 1
ATOM 1892 O O . VAL B 1 115 ? 12.453 -16.516 -11.664 1 93.75 115 VAL B O 1
ATOM 1895 N N . ASP B 1 116 ? 14.133 -15.047 -12.062 1 93.31 116 ASP B N 1
ATOM 1896 C CA . ASP B 1 116 ? 15.18 -16.031 -11.797 1 9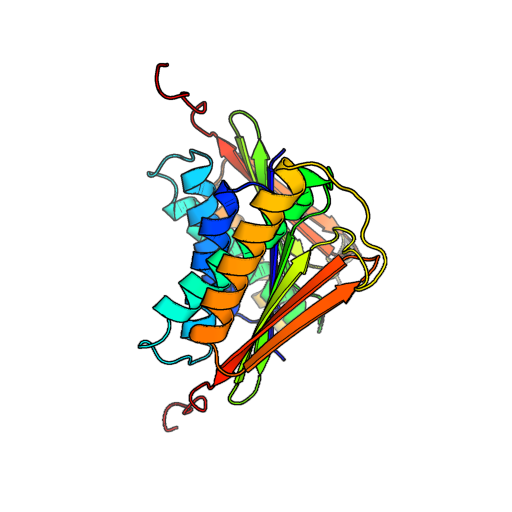3.31 116 ASP B CA 1
ATOM 1897 C C . ASP B 1 116 ? 15.188 -16.453 -10.328 1 93.31 116 ASP B C 1
ATOM 1899 O O . ASP B 1 116 ? 15.383 -17.625 -10.008 1 93.31 116 ASP B O 1
ATOM 1903 N N . ASP B 1 117 ? 14.922 -15.5 -9.461 1 94.62 117 ASP B N 1
ATOM 1904 C CA . ASP B 1 117 ? 14.984 -15.773 -8.031 1 94.62 117 ASP B CA 1
ATOM 1905 C C . ASP B 1 117 ? 13.594 -15.695 -7.402 1 94.62 117 ASP B C 1
ATOM 1907 O O . ASP B 1 117 ? 13.156 -14.633 -6.973 1 94.62 117 ASP B O 1
ATOM 1911 N N . VAL B 1 118 ? 12.922 -16.781 -7.344 1 95.88 118 VAL B N 1
ATOM 1912 C CA . VAL B 1 118 ? 11.594 -16.906 -6.75 1 95.88 118 VAL B CA 1
ATOM 1913 C C . VAL B 1 118 ? 11.594 -18.016 -5.711 1 95.88 118 VAL B C 1
ATOM 1915 O O . VAL B 1 118 ? 12.125 -19.094 -5.953 1 95.88 118 VAL B O 1
ATOM 1918 N N . GLU B 1 119 ? 11.062 -17.75 -4.559 1 96.56 119 GLU B N 1
ATOM 1919 C CA . GLU B 1 119 ? 10.898 -18.719 -3.475 1 96.56 119 GLU B CA 1
ATOM 1920 C C . GLU B 1 119 ? 9.438 -18.828 -3.049 1 96.56 119 GLU B C 1
ATOM 1922 O O . GLU B 1 119 ? 8.781 -17.812 -2.816 1 96.56 119 GLU B O 1
ATOM 1927 N N . VAL B 1 120 ? 8.945 -20.031 -2.945 1 94.25 120 VAL B N 1
ATOM 1928 C CA . VAL B 1 120 ? 7.578 -20.281 -2.514 1 94.25 120 VAL B CA 1
ATOM 1929 C C . VAL B 1 120 ? 7.578 -21.125 -1.245 1 94.25 120 VAL B C 1
ATOM 1931 O O . VAL B 1 120 ? 8.266 -22.141 -1.176 1 94.25 120 VAL B O 1
ATOM 1934 N N . SER B 1 121 ? 6.926 -20.656 -0.313 1 94 121 SER B N 1
ATOM 1935 C CA . SER B 1 121 ? 6.707 -21.422 0.911 1 94 121 SER B CA 1
ATOM 1936 C C . SER B 1 121 ? 5.227 -21.469 1.279 1 94 121 SER B C 1
ATOM 1938 O O . SER B 1 121 ? 4.469 -20.562 0.935 1 94 121 SER B O 1
ATOM 1940 N N . ALA B 1 122 ? 4.848 -22.656 1.866 1 90 122 ALA B N 1
ATOM 1941 C CA . ALA B 1 122 ? 3.449 -22.797 2.256 1 90 122 ALA B CA 1
ATOM 1942 C C . ALA B 1 122 ? 3.305 -23.766 3.432 1 90 122 ALA B C 1
ATOM 1944 O O . ALA B 1 122 ? 4.066 -24.719 3.553 1 90 122 ALA B O 1
ATOM 1945 N N . GLY B 1 123 ? 2.412 -23.422 4.293 1 88.94 123 GLY B N 1
ATOM 1946 C CA . GLY B 1 123 ? 2.064 -24.281 5.414 1 88.94 123 GLY B CA 1
ATOM 1947 C C . GLY B 1 123 ? 0.657 -24.047 5.93 1 88.94 123 GLY B C 1
ATOM 1948 O O . GLY B 1 123 ? -0.205 -23.562 5.199 1 88.94 123 GLY B O 1
ATOM 1949 N N . GLU B 1 124 ? 0.393 -24.531 7.105 1 87.94 124 GLU B N 1
ATOM 1950 C CA . GLU B 1 124 ? -0.936 -24.453 7.707 1 87.94 124 GLU B CA 1
ATOM 1951 C C . GLU B 1 124 ? -1.351 -23 7.945 1 87.94 124 GLU B C 1
ATOM 1953 O O . GLU B 1 124 ? -2.539 -22.672 7.91 1 87.94 124 GLU B O 1
ATOM 1958 N N . ASP B 1 125 ? -0.369 -22.141 8.039 1 90.19 125 ASP B N 1
ATOM 1959 C CA . ASP B 1 125 ? -0.683 -20.766 8.391 1 90.19 125 ASP B CA 1
ATOM 1960 C C . ASP B 1 125 ? -0.733 -19.875 7.141 1 90.19 125 ASP B C 1
ATOM 1962 O O . ASP B 1 125 ? -0.918 -18.672 7.242 1 90.19 125 ASP B O 1
ATOM 1966 N N . GLY B 1 126 ? -0.478 -20.453 6.066 1 94.19 126 GLY B N 1
ATOM 1967 C CA . GLY B 1 126 ? -0.584 -19.672 4.84 1 94.19 126 GLY B CA 1
ATOM 1968 C C . GLY B 1 126 ? 0.605 -19.859 3.916 1 94.19 126 GLY B C 1
ATOM 1969 O O . GLY B 1 126 ? 1.373 -20.797 4.062 1 94.19 126 GLY B O 1
ATOM 1970 N N . GLY B 1 127 ? 0.648 -19.109 2.863 1 95.5 127 GLY B N 1
ATOM 1971 C CA . GLY B 1 127 ? 1.709 -19.188 1.871 1 95.5 127 GLY B CA 1
ATOM 1972 C C . GLY B 1 127 ? 2.402 -17.859 1.645 1 95.5 127 GLY B C 1
ATOM 1973 O O . GLY B 1 127 ? 1.856 -16.797 1.975 1 95.5 127 GLY B O 1
ATOM 1974 N N . LEU B 1 128 ? 3.621 -17.984 1.131 1 97.38 128 LEU B N 1
ATOM 1975 C CA . LEU B 1 128 ? 4.438 -16.812 0.803 1 97.38 128 LEU B CA 1
ATOM 1976 C C . LEU B 1 128 ? 5.203 -17.031 -0.498 1 97.38 128 LEU B C 1
ATOM 1978 O O . LEU B 1 128 ? 5.848 -18.078 -0.676 1 97.38 128 LEU B O 1
ATOM 1982 N N . ILE B 1 129 ? 5.062 -16.094 -1.387 1 97.44 129 ILE B N 1
ATOM 1983 C CA . ILE B 1 129 ? 5.867 -16.047 -2.604 1 97.44 129 ILE B CA 1
ATOM 1984 C C . ILE B 1 129 ? 6.84 -14.875 -2.541 1 97.44 129 ILE B C 1
ATOM 1986 O O . ILE B 1 129 ? 6.418 -13.727 -2.416 1 97.44 129 ILE B O 1
ATOM 1990 N N . ARG B 1 130 ? 8.102 -15.141 -2.643 1 98.25 130 ARG B N 1
ATOM 1991 C CA . ARG B 1 130 ? 9.133 -14.109 -2.65 1 98.25 130 ARG B CA 1
ATOM 1992 C C . ARG B 1 130 ? 9.844 -14.062 -3.996 1 98.25 130 ARG B C 1
ATOM 1994 O O . ARG B 1 130 ? 10.281 -15.094 -4.512 1 98.25 130 ARG B O 1
ATOM 2001 N N . MET B 1 131 ? 9.938 -12.875 -4.582 1 98.25 131 MET B N 1
ATOM 2002 C CA . MET B 1 131 ? 10.625 -12.625 -5.844 1 98.25 131 MET B CA 1
ATOM 2003 C C . MET B 1 131 ? 11.688 -11.539 -5.684 1 98.25 131 MET B C 1
ATOM 2005 O O . MET B 1 131 ? 11.477 -10.555 -4.984 1 98.25 131 MET B O 1
ATOM 2009 N N . THR B 1 132 ? 12.742 -11.703 -6.398 1 97.69 132 THR B N 1
ATOM 2010 C CA . THR B 1 132 ? 13.844 -10.758 -6.238 1 97.69 132 THR B CA 1
ATOM 2011 C C . THR B 1 132 ? 14.391 -10.336 -7.598 1 97.69 132 THR B C 1
ATOM 2013 O O . THR B 1 132 ? 14.5 -11.156 -8.516 1 97.69 132 THR B O 1
ATOM 2016 N N . TRP B 1 133 ? 14.703 -9.109 -7.68 1 97.62 133 TRP B N 1
ATOM 2017 C CA . TRP B 1 133 ? 15.336 -8.531 -8.859 1 97.62 133 TRP B CA 1
ATOM 2018 C C . TRP B 1 133 ? 16.578 -7.738 -8.484 1 97.62 133 TRP B C 1
ATOM 2020 O O . TRP B 1 133 ? 16.625 -7.102 -7.426 1 97.62 133 TRP B O 1
ATOM 2030 N N . PRO B 1 134 ? 17.547 -7.797 -9.375 1 96.44 134 PRO B N 1
ATOM 2031 C CA . PRO B 1 134 ? 18.703 -6.926 -9.141 1 96.44 134 PRO B CA 1
ATOM 2032 C C . PRO B 1 134 ? 18.359 -5.445 -9.344 1 96.44 134 PRO B C 1
ATOM 2034 O O . PRO B 1 134 ? 17.438 -5.113 -10.086 1 96.44 134 PRO B O 1
ATOM 2037 N N . THR B 1 135 ? 19.047 -4.523 -8.625 1 96 135 THR B N 1
ATOM 2038 C CA . THR B 1 135 ? 18.906 -3.086 -8.812 1 96 135 THR B CA 1
ATOM 2039 C C . THR B 1 135 ? 20.25 -2.438 -9.102 1 96 135 THR B C 1
ATOM 2041 O O . THR B 1 135 ? 21.297 -2.994 -8.773 1 96 135 THR B O 1
ATOM 2044 N N . ALA B 1 136 ? 20.141 -1.374 -9.891 1 84.88 136 ALA B N 1
ATOM 2045 C CA . ALA B 1 136 ? 21.359 -0.596 -10.156 1 84.88 136 ALA B CA 1
ATOM 2046 C C . ALA B 1 136 ? 21.828 0.112 -8.891 1 84.88 136 ALA B C 1
ATOM 2048 O O . ALA B 1 136 ? 21.031 0.449 -8.016 1 84.88 136 ALA B O 1
ATOM 2049 N N . SER B 1 137 ? 23.094 -0.085 -8.57 1 65.81 137 SER B N 1
ATOM 2050 C CA . SER B 1 137 ? 23.656 0.646 -7.445 1 65.81 137 SER B CA 1
ATOM 2051 C C . SER B 1 137 ? 23.219 2.105 -7.453 1 65.81 137 SER B C 1
ATOM 2053 O O . SER B 1 137 ? 23.094 2.713 -8.516 1 65.81 137 SER B O 1
ATOM 2055 N N . ALA B 1 138 ? 22.484 2.516 -6.598 1 54.19 138 ALA B N 1
ATOM 2056 C CA . ALA B 1 138 ? 22.125 3.922 -6.473 1 54.19 138 ALA B CA 1
ATOM 2057 C C . ALA B 1 138 ? 23.266 4.832 -6.926 1 54.19 138 ALA B C 1
ATOM 2059 O O . ALA B 1 138 ? 24.328 4.832 -6.324 1 54.19 138 ALA B O 1
ATOM 2060 N N . VAL B 1 139 ? 23.625 4.918 -8.156 1 46.41 139 VAL B N 1
ATOM 2061 C CA . VAL B 1 139 ? 24.656 5.902 -8.5 1 46.41 139 VAL B CA 1
ATOM 2062 C C . VAL B 1 139 ? 24.344 7.23 -7.809 1 46.41 139 VAL B C 1
ATOM 2064 O O . VAL B 1 139 ? 23.266 7.805 -8.016 1 46.41 139 VAL B O 1
ATOM 2067 N N . LEU B 1 140 ? 24.719 7.512 -6.652 1 46.84 140 LEU B N 1
ATOM 2068 C CA . LEU B 1 140 ? 24.688 8.883 -6.156 1 46.84 140 LEU B CA 1
ATOM 2069 C C . LEU B 1 140 ? 25 9.875 -7.277 1 46.84 140 LEU B C 1
ATOM 2071 O O . LEU B 1 140 ? 25.844 9.609 -8.133 1 46.84 140 LEU B O 1
ATOM 2075 N N . PRO B 1 141 ? 24.062 10.703 -7.688 1 45.47 141 PRO B N 1
ATOM 2076 C CA . PRO B 1 141 ? 24.609 11.68 -8.641 1 45.47 141 PRO B CA 1
ATOM 2077 C C . PRO B 1 141 ? 26.016 12.125 -8.297 1 45.47 141 PRO B C 1
ATOM 2079 O O . PRO B 1 141 ? 26.422 12.07 -7.125 1 45.47 141 PRO B O 1
ATOM 2082 N N . PRO B 1 142 ? 27.016 12.07 -9.305 1 41.03 142 PRO B N 1
ATOM 2083 C CA . PRO B 1 142 ? 28.297 12.672 -8.922 1 41.03 142 PRO B CA 1
ATOM 2084 C C . PRO B 1 142 ? 28.125 13.906 -8.031 1 41.03 142 PRO B C 1
ATOM 2086 O O . PRO B 1 142 ? 27.172 14.672 -8.211 1 41.03 142 PRO B O 1
ATOM 2089 N N . ILE B 1 143 ? 28.656 13.836 -6.809 1 36.97 143 ILE B N 1
ATOM 2090 C CA . ILE B 1 143 ? 28.781 15.07 -6.047 1 36.97 143 ILE B CA 1
ATOM 2091 C C . ILE B 1 143 ? 29.297 16.188 -6.949 1 36.97 143 ILE B C 1
ATOM 2093 O O . ILE B 1 143 ? 30.219 15.984 -7.742 1 36.97 143 ILE B O 1
#

GO terms:
  GO:0042802 identical protein binding (F, IPI)
  GO:0005515 protein binding (F, IPI)

Organism: Streptomyces coelicolor (strain ATCC BAA-471 / A3(2) / M145) (NCBI:txid100226)

Nearest PDB structures (foldseek):
  6m37-assembly1_A-2  TM=9.234E-01  e=5.605E-09  Bacillus subtilis subsp. subtilis str. 168
  6m37-assembly1_C-2  TM=8.790E-01  e=5.605E-09  Bacillus subtilis subsp. subtilis str. 168
  6m36-assembly1_G  TM=9.072E-01  e=2.457E-08  Bacillus subtilis subsp. subtilis str. 168
  1th8-assembly1_A-2  TM=8.026E-01  e=2.465E-07  Geobacillus stearothermophilus
  1thn-assembly1_A  TM=7.767E-01  e=7.145E-07  Geobacillus stearothermophilus

Radius of gyration: 20.89 Å; Cα contacts (8 Å, |Δi|>4): 535; chains: 2; bounding box: 56×63×48 Å

Solvent-accessible surface area (backbone atoms only — not comparable to full-atom values): 15088 Å² total; per-residue (Å²): 124,51,42,41,34,42,33,28,44,56,46,81,78,48,37,58,53,51,23,52,51,50,38,55,52,39,49,72,59,33,35,55,76,88,48,40,63,54,48,27,50,38,48,34,38,51,43,49,44,37,26,52,44,21,57,73,74,65,52,77,67,53,36,38,36,41,40,39,44,52,91,50,29,38,37,39,35,43,34,33,65,38,64,35,76,54,95,80,62,76,70,87,65,56,71,68,55,49,53,55,48,45,55,43,49,50,37,48,52,52,34,60,72,71,36,91,44,65,48,78,48,69,30,74,72,12,34,39,41,37,40,47,42,67,22,50,66,79,72,66,71,84,128,125,53,42,40,33,41,35,28,44,55,45,79,77,48,37,58,53,52,22,53,51,51,38,55,52,38,50,71,58,33,34,55,75,87,48,38,66,53,49,27,50,37,47,35,37,51,44,49,44,38,26,52,46,21,58,72,74,67,51,77,67,53,37,38,36,40,38,39,42,52,92,48,29,37,36,41,36,42,35,33,67,40,64,36,76,55,94,80,63,78,69,88,66,56,70,69,54,47,53,56,48,44,54,44,48,52,38,49,50,52,35,60,72,73,36,91,46,65,48,78,49,68,30,74,73,12,34,38,41,36,39,47,42,65,23,51,67,77,71,66,71,82,128